Protein AF-A0A6A4JPP6-F1 (afdb_monomer)

Sequence (333 aa):
MDPKISLLSNAYEGRPEFQNVWEGMTRKMHLFWLAQPNKRVLMPYPDPAICVEVPRPISKAALKYEPSERINLMSTPKKSKITPKYEKPIEKETVVEPAALLAVASPHLIELAKPIVRDFSTHKKKSSKGKGGKRRRKRRDKTKRSPEIREAWLAKNAAPKKWPPPPHIHPHKQRFIMRGSTKTLIKERKRFTIPQKPPMKITKSEMYRRCIFLSIPSRRREKFKWYHERDDFTERRQKKLAQRANETIRKLALPKPIPEEAQLDLKFKPFKINKGALHYKATERIITLATPVQKTARVDSDIKENPFGVVKRALKAICSKRVAELAQPVMRD

Secondary structure (DSSP, 8-state):
-PPP---------S-HHHHHHHTT--HHHHHHHHTSPP----PPSSPTTTSSPSSPPPPHHHHTPPPPHHHHHHHSPPGGG--TTSSPPP-------HHHHS-PPPHHHHHHHS-----GGGGGS---SSS-HHHHHHHHHHHS--HHHHHHHHHHHHSPPPSSPPP--------EEEETTEEEE------------------HHHHHHHHHHHHS--------------SHHHHHHHHHHTPPPPHHHHHHHSPPPPPHHHHHHHH--TT---HHHHTPPPPHHHHHHHS-----TTT-----SSTT---HHHHTPPPPHHHHHHTS-----

Mean predicted aligned error: 23.53 Å

InterPro domains:
  IPR006623 Testicular haploid expressed repeat [PF14912] (57-116)
  IPR006623 Testicular haploid expressed repeat [PF14912] (273-329)
  IPR006623 Testicular haploid expressed repeat [SM00705] (61-80)
  IPR006623 Testicular haploid expressed repeat [SM00705] (99-118)
  IPR006623 Testicular haploid expressed repeat [SM00705] (201-220)
  IPR006623 Testicular haploid expressed repeat [SM00705] (239-258)
  IPR006623 Testicular haploid expressed repeat [SM00705] (276-295)
  IPR006623 Testicular haploid expressed repeat [SM00705] (313-332)
  IPR042401 Sperm microtubule associated protein 2-like [PTHR15901] (207-332)

Solvent-accessible surface area (backbone atoms only — not comparable to full-atom values): 22871 Å² total; per-residue (Å²): 140,78,84,79,82,76,78,79,77,77,75,76,91,61,66,68,76,59,54,69,60,50,80,76,49,51,73,68,56,52,53,52,59,71,65,48,77,79,83,71,80,73,73,66,83,73,50,72,82,72,71,56,69,82,79,69,84,77,51,73,65,69,76,69,59,76,78,52,72,67,54,54,58,66,69,50,76,59,74,91,72,62,50,86,90,69,54,76,78,77,84,67,79,78,81,70,53,72,68,66,76,68,57,76,75,52,74,66,56,56,57,67,68,46,81,81,81,74,71,76,75,63,83,78,76,79,83,74,94,65,87,49,68,66,58,52,51,59,51,55,55,61,72,63,57,53,69,66,57,54,50,54,49,47,54,66,67,70,47,83,76,67,81,76,70,78,82,84,76,72,81,75,78,81,49,68,49,73,62,85,93,47,79,44,74,56,74,75,69,75,76,77,76,70,76,80,70,73,82,75,87,73,50,76,69,58,51,52,53,50,52,57,61,67,66,49,78,74,79,78,74,79,81,75,74,87,69,87,70,72,63,60,66,59,54,51,48,51,58,58,70,67,54,75,77,50,71,66,53,54,59,68,69,46,80,78,80,78,55,73,78,62,53,56,60,75,70,55,60,92,82,68,72,55,70,68,66,78,69,58,77,79,50,70,69,55,50,62,68,67,47,78,83,81,77,56,92,84,76,74,57,90,67,54,98,51,84,83,62,74,55,73,66,66,77,68,55,80,76,54,71,69,58,54,58,70,68,49,83,81,86,79,133

pLDDT: mean 75.69, std 14.61, range [39.38, 97.44]

Radius of gyration: 45.52 Å; Cα contacts (8 Å, |Δi|>4): 34; chains: 1; bounding box: 94×90×108 Å

Structure (mmCIF, N/CA/C/O backbone):
data_AF-A0A6A4JPP6-F1
#
_entry.id   AF-A0A6A4JPP6-F1
#
loop_
_atom_site.group_PDB
_atom_site.id
_atom_site.type_symbol
_atom_site.label_atom_id
_atom_site.label_alt_id
_atom_site.label_comp_id
_atom_site.label_asym_id
_atom_site.label_entity_id
_atom_site.label_seq_id
_atom_site.pdbx_PDB_ins_code
_atom_site.Cartn_x
_atom_site.Cartn_y
_atom_site.Cartn_z
_atom_site.occupancy
_atom_site.B_iso_or_equiv
_atom_site.auth_seq_id
_atom_site.auth_comp_id
_atom_site.auth_asym_id
_atom_site.auth_atom_id
_atom_site.pdbx_PDB_model_num
ATOM 1 N N . MET A 1 1 ? 53.381 55.481 6.854 1.00 39.62 1 MET A N 1
ATOM 2 C CA . MET A 1 1 ? 54.091 54.566 7.777 1.00 39.62 1 MET A CA 1
ATOM 3 C C . MET A 1 1 ? 53.031 53.583 8.209 1.00 39.62 1 MET A C 1
ATOM 5 O O . MET A 1 1 ? 52.351 53.812 9.199 1.00 39.62 1 MET A O 1
ATOM 9 N N . ASP A 1 2 ? 52.804 52.577 7.371 1.00 39.38 2 ASP A N 1
ATOM 10 C CA . ASP A 1 2 ? 51.603 51.749 7.453 1.00 39.38 2 ASP A CA 1
ATOM 11 C C . ASP A 1 2 ? 51.967 50.433 8.146 1.00 39.38 2 ASP A C 1
ATOM 13 O O . ASP A 1 2 ? 52.987 49.824 7.796 1.00 39.38 2 ASP A O 1
ATOM 17 N N . PRO A 1 3 ? 51.191 49.986 9.149 1.00 57.66 3 PRO A N 1
ATOM 18 C CA . PRO A 1 3 ? 51.508 48.771 9.873 1.00 57.66 3 PRO A CA 1
ATOM 19 C C . PRO A 1 3 ? 51.262 47.560 8.971 1.00 57.66 3 PRO A C 1
ATOM 21 O O . PRO A 1 3 ? 50.165 47.333 8.461 1.00 57.66 3 PRO A O 1
ATOM 24 N N . LYS A 1 4 ? 52.324 46.774 8.779 1.00 45.47 4 LYS A N 1
ATOM 25 C CA . LYS A 1 4 ? 52.293 45.472 8.115 1.00 45.47 4 LYS A CA 1
ATOM 26 C C . LYS A 1 4 ? 51.258 44.586 8.807 1.00 45.47 4 LYS A C 1
ATOM 28 O O . LYS A 1 4 ? 51.410 44.251 9.977 1.00 45.47 4 LYS A O 1
ATOM 33 N N . ILE A 1 5 ? 50.235 44.190 8.058 1.00 47.53 5 ILE A N 1
ATOM 34 C CA . ILE A 1 5 ? 49.273 43.160 8.444 1.00 47.53 5 ILE A CA 1
ATOM 35 C C . ILE A 1 5 ? 50.046 41.839 8.542 1.00 47.53 5 ILE A C 1
ATOM 37 O O . ILE A 1 5 ? 50.365 41.210 7.532 1.00 47.53 5 ILE A O 1
ATOM 41 N N . SER A 1 6 ? 50.402 41.445 9.763 1.00 47.72 6 SER A N 1
ATOM 42 C CA . SER A 1 6 ? 50.898 40.111 10.078 1.00 47.72 6 SER A CA 1
ATOM 43 C C . SER A 1 6 ? 49.733 39.131 9.950 1.00 47.72 6 SER A C 1
ATOM 45 O O . SER A 1 6 ? 48.854 39.045 10.804 1.00 47.72 6 SER A O 1
ATOM 47 N N . LEU A 1 7 ? 49.705 38.405 8.834 1.00 46.09 7 LEU A N 1
ATOM 48 C CA . LEU A 1 7 ? 48.813 37.269 8.652 1.00 46.09 7 LEU A CA 1
ATOM 49 C C . LEU A 1 7 ? 49.140 36.222 9.721 1.00 46.09 7 LEU A C 1
ATOM 51 O O . LEU A 1 7 ? 50.166 35.548 9.654 1.00 46.09 7 LEU A O 1
ATOM 55 N N . LEU A 1 8 ? 48.252 36.118 10.707 1.00 44.81 8 LEU A N 1
ATOM 56 C CA . LEU A 1 8 ? 48.179 35.024 11.664 1.00 44.81 8 LEU A CA 1
ATOM 57 C C . LEU A 1 8 ? 48.092 33.706 10.888 1.00 44.81 8 LEU A C 1
ATOM 59 O O . LEU A 1 8 ? 47.063 33.365 10.300 1.00 44.81 8 LEU A O 1
ATOM 63 N N . SER A 1 9 ? 49.201 32.975 10.872 1.00 48.81 9 SER A N 1
ATOM 64 C CA . SER A 1 9 ? 49.254 31.572 10.496 1.00 48.81 9 SER A CA 1
ATOM 65 C C . SER A 1 9 ? 48.455 30.779 11.528 1.00 48.81 9 SER A C 1
ATOM 67 O O . SER A 1 9 ? 48.984 30.379 12.565 1.00 48.81 9 SER A O 1
ATOM 69 N N . ASN A 1 10 ? 47.167 30.570 11.270 1.00 49.38 10 ASN A N 1
ATOM 70 C CA . ASN A 1 10 ? 46.389 29.579 12.000 1.00 49.38 10 ASN A CA 1
ATOM 71 C C . ASN A 1 10 ? 46.989 28.201 11.695 1.00 49.38 10 ASN A C 1
ATOM 73 O O . ASN A 1 10 ? 46.691 27.597 10.663 1.00 49.38 10 ASN A O 1
ATOM 77 N N . ALA A 1 11 ? 47.887 27.736 12.565 1.00 51.88 11 ALA A N 1
ATOM 78 C CA . ALA A 1 11 ? 48.388 26.374 12.536 1.00 51.88 11 ALA A CA 1
ATOM 79 C C . ALA A 1 11 ? 47.193 25.440 12.753 1.00 51.88 11 ALA A C 1
ATOM 81 O O . ALA A 1 11 ? 46.499 25.503 13.763 1.00 51.88 11 ALA A O 1
ATOM 82 N N . TYR A 1 12 ? 46.902 24.618 11.753 1.00 52.41 12 TYR A N 1
ATOM 83 C CA . TYR A 1 12 ? 45.851 23.617 11.827 1.00 52.41 12 TYR A CA 1
ATOM 84 C C . TYR A 1 12 ? 46.249 22.573 12.884 1.00 52.41 12 TYR A C 1
ATOM 86 O O . TYR A 1 12 ? 47.196 21.830 12.660 1.00 52.41 12 TYR A O 1
ATOM 94 N N . GLU A 1 13 ? 45.559 22.500 14.025 1.00 51.22 13 GLU A N 1
ATOM 95 C CA . GLU A 1 13 ? 45.769 21.481 15.080 1.00 51.22 13 GLU A CA 1
ATOM 96 C C . GLU A 1 13 ? 45.229 20.095 14.655 1.00 51.22 13 GLU A C 1
ATOM 98 O O . GLU A 1 13 ? 44.455 19.437 15.351 1.00 51.22 13 GLU A O 1
ATOM 103 N N . GLY A 1 14 ? 45.563 19.665 13.438 1.00 65.75 14 GLY A N 1
ATOM 104 C CA . GLY A 1 14 ? 45.201 18.357 12.903 1.00 65.75 14 GLY A CA 1
ATOM 105 C C . GLY A 1 14 ? 46.168 17.259 13.343 1.00 65.75 14 GLY A C 1
ATOM 106 O O . GLY A 1 14 ? 47.143 17.492 14.049 1.00 65.75 14 GLY A O 1
ATOM 107 N N . ARG A 1 15 ? 45.915 16.021 12.891 1.00 56.09 15 ARG A N 1
ATOM 108 C CA . ARG A 1 15 ? 46.851 14.906 13.111 1.00 56.09 15 ARG A CA 1
ATOM 109 C C . ARG A 1 15 ? 48.247 15.291 12.585 1.00 56.09 15 ARG A C 1
ATOM 111 O O . ARG A 1 15 ? 48.333 15.671 11.416 1.00 56.09 15 ARG A O 1
ATOM 118 N N . PRO A 1 16 ? 49.326 15.108 13.367 1.00 62.81 16 PRO A N 1
ATOM 119 C CA . PRO A 1 16 ? 50.678 15.540 12.989 1.00 62.81 16 PRO A CA 1
ATOM 120 C C . PRO A 1 16 ? 51.193 14.846 11.718 1.00 62.81 16 PRO A C 1
ATOM 122 O O . PRO A 1 16 ? 51.952 15.421 10.944 1.00 62.81 16 PRO A O 1
ATOM 125 N N . GLU A 1 17 ? 50.696 13.637 11.436 1.00 60.38 17 GLU A N 1
ATOM 126 C CA . GLU A 1 17 ? 50.947 12.899 10.190 1.00 60.38 17 GLU A CA 1
ATOM 127 C C . GLU A 1 17 ? 50.525 13.682 8.936 1.00 60.38 17 GLU A C 1
ATOM 129 O O . GLU A 1 17 ? 51.110 13.512 7.869 1.00 60.38 17 GLU A O 1
ATOM 134 N N . PHE A 1 18 ? 49.515 14.547 9.054 1.00 55.47 18 PHE A N 1
ATOM 135 C CA . PHE A 1 18 ? 49.007 15.346 7.945 1.00 55.47 18 PHE A CA 1
ATOM 136 C C . PHE A 1 18 ? 49.835 16.616 7.725 1.00 55.47 18 PHE A C 1
ATOM 138 O O . PHE A 1 18 ? 49.974 17.042 6.586 1.00 55.47 18 PHE A O 1
ATOM 145 N N . GLN A 1 19 ? 50.433 17.201 8.765 1.00 59.59 19 GLN A N 1
ATOM 146 C CA . GLN A 1 19 ? 51.267 18.402 8.622 1.00 59.59 19 GLN A CA 1
ATOM 147 C C . GLN A 1 19 ? 52.570 18.108 7.870 1.00 59.59 19 GLN A C 1
ATOM 149 O O . GLN A 1 19 ? 52.880 18.780 6.886 1.00 59.59 19 GLN A O 1
ATOM 154 N N . ASN A 1 20 ? 53.253 17.020 8.234 1.00 64.88 20 ASN A N 1
ATOM 155 C CA . ASN A 1 20 ? 54.546 16.653 7.644 1.00 64.88 20 ASN A CA 1
ATOM 156 C C . ASN A 1 20 ? 54.458 16.320 6.142 1.00 64.88 20 ASN A C 1
ATOM 158 O O . ASN A 1 20 ? 55.415 16.513 5.396 1.00 64.88 20 ASN A O 1
ATOM 162 N N . VAL A 1 21 ? 53.307 15.824 5.674 1.00 65.31 21 VAL A N 1
ATOM 163 C CA . VAL A 1 21 ? 53.092 15.494 4.253 1.00 65.31 21 VAL A CA 1
ATOM 164 C C . VAL A 1 21 ? 52.845 16.750 3.413 1.00 65.31 21 VAL A C 1
ATOM 166 O O . VAL A 1 21 ? 53.145 16.756 2.220 1.00 65.31 21 VAL A O 1
ATOM 169 N N . TRP A 1 22 ? 52.319 17.818 4.016 1.00 63.66 22 TRP A N 1
ATOM 170 C CA . TRP A 1 22 ? 51.928 19.036 3.306 1.00 63.66 22 TRP A CA 1
ATOM 171 C C . TRP A 1 22 ? 53.036 20.086 3.236 1.00 63.66 22 TRP A C 1
ATOM 173 O O . TRP A 1 22 ? 53.112 20.793 2.232 1.00 63.66 22 TRP A O 1
ATOM 183 N N . GLU A 1 23 ? 53.930 20.147 4.226 1.00 74.75 23 GLU A N 1
ATOM 184 C CA . GLU A 1 23 ? 55.044 21.111 4.246 1.00 74.75 23 GLU A CA 1
ATOM 185 C C . GLU A 1 23 ? 56.035 20.929 3.077 1.00 74.75 23 GLU A C 1
ATOM 187 O O . GLU A 1 23 ? 56.642 21.898 2.628 1.00 74.75 23 GLU A O 1
ATOM 192 N N . GLY A 1 24 ? 56.137 19.723 2.501 1.00 73.38 24 GLY A N 1
ATOM 193 C CA . GLY A 1 24 ? 56.937 19.446 1.296 1.00 73.38 24 GLY A CA 1
ATOM 194 C C . GLY A 1 24 ? 56.144 19.394 -0.018 1.00 73.38 24 GLY A C 1
ATOM 195 O O . GLY A 1 24 ? 56.716 19.142 -1.084 1.00 73.38 24 GLY A O 1
ATOM 196 N N . MET A 1 25 ? 54.821 19.582 0.018 1.00 80.94 25 MET A N 1
ATOM 197 C CA . MET A 1 25 ? 53.961 19.319 -1.135 1.00 80.94 25 MET A CA 1
ATOM 198 C C . MET A 1 25 ? 53.802 20.568 -2.002 1.00 80.94 25 MET A C 1
ATOM 200 O O . MET A 1 25 ? 53.113 21.525 -1.654 1.00 80.94 25 MET A O 1
ATOM 204 N N . THR A 1 26 ? 54.393 20.557 -3.198 1.00 83.81 26 THR A N 1
ATOM 205 C CA . THR A 1 26 ? 54.162 21.647 -4.157 1.00 83.81 26 THR A CA 1
ATOM 206 C C . THR A 1 26 ? 52.677 21.727 -4.540 1.00 83.81 26 THR A C 1
ATOM 208 O O . THR A 1 26 ? 51.986 20.710 -4.654 1.00 83.81 26 THR A O 1
ATOM 211 N N . ARG A 1 27 ? 52.172 22.935 -4.828 1.00 73.31 27 ARG A N 1
ATOM 212 C CA . ARG A 1 27 ? 50.765 23.173 -5.225 1.00 73.31 27 ARG A CA 1
ATOM 213 C C . ARG A 1 27 ? 50.287 22.248 -6.355 1.00 73.31 27 ARG A C 1
ATOM 215 O O . ARG A 1 27 ? 49.127 21.840 -6.378 1.00 73.31 27 ARG A O 1
ATOM 222 N N . LYS A 1 28 ? 51.186 21.888 -7.280 1.00 72.44 28 LYS A N 1
ATOM 223 C CA . LYS A 1 28 ? 50.913 20.948 -8.379 1.00 72.44 28 LYS A CA 1
ATOM 224 C C . LYS A 1 28 ? 50.644 19.527 -7.879 1.00 72.44 28 LYS A C 1
ATOM 226 O O . LYS A 1 28 ? 49.722 18.885 -8.373 1.00 72.44 28 LYS A O 1
ATOM 231 N N . MET A 1 29 ? 51.402 19.052 -6.892 1.00 79.38 29 MET A N 1
ATOM 232 C CA . MET A 1 29 ? 51.183 17.740 -6.281 1.00 79.38 29 MET A CA 1
ATOM 233 C C . MET A 1 29 ? 49.871 17.699 -5.497 1.00 79.38 29 MET A C 1
ATOM 235 O O . MET A 1 29 ? 49.135 16.722 -5.609 1.00 79.38 29 MET A O 1
ATOM 239 N N . HIS A 1 30 ? 49.526 18.767 -4.775 1.00 80.44 30 HIS A N 1
ATOM 240 C CA . HIS A 1 30 ? 48.248 18.828 -4.066 1.00 80.44 30 HIS A CA 1
ATOM 241 C C . HIS A 1 30 ? 47.049 18.766 -5.032 1.00 80.44 30 HIS A C 1
ATOM 243 O O . HIS A 1 30 ? 46.144 17.947 -4.854 1.00 80.44 30 HIS A O 1
ATOM 249 N N . LEU A 1 31 ? 47.083 19.561 -6.109 1.00 78.75 31 LEU A N 1
ATOM 250 C CA . LEU A 1 31 ? 46.062 19.509 -7.161 1.00 78.75 31 LEU A CA 1
ATOM 251 C C . LEU A 1 31 ? 45.982 18.127 -7.821 1.00 78.75 31 LEU A C 1
ATOM 253 O O . LEU A 1 31 ? 44.884 17.655 -8.103 1.00 78.75 31 LEU A O 1
ATOM 257 N N . PHE A 1 32 ? 47.118 17.455 -8.025 1.00 85.06 32 PHE A N 1
ATOM 258 C CA . PHE A 1 32 ? 47.154 16.092 -8.557 1.00 85.06 32 PHE A CA 1
ATOM 259 C C . PHE A 1 32 ? 46.459 15.083 -7.629 1.00 85.06 32 PHE A C 1
ATOM 261 O O . PHE A 1 32 ? 45.707 14.240 -8.112 1.00 85.06 32 PHE A O 1
ATOM 268 N N . TRP A 1 33 ? 46.650 15.187 -6.310 1.00 82.00 33 TRP A N 1
ATOM 269 C CA . TRP A 1 33 ? 45.991 14.314 -5.330 1.00 82.00 33 TRP A CA 1
ATOM 270 C C . TRP A 1 33 ? 44.489 14.587 -5.194 1.00 82.00 33 TRP A C 1
ATOM 272 O O . TRP A 1 33 ? 43.713 13.637 -5.138 1.00 82.00 33 TRP A O 1
ATOM 282 N N . LEU A 1 34 ? 44.059 15.855 -5.224 1.00 81.44 34 LEU A N 1
ATOM 283 C CA . LEU A 1 34 ? 42.630 16.207 -5.272 1.00 81.44 34 LEU A CA 1
ATOM 284 C C . LEU A 1 34 ? 41.956 15.742 -6.569 1.00 81.44 34 LEU A C 1
ATOM 286 O O . LEU A 1 34 ? 40.776 15.392 -6.565 1.00 81.44 34 LEU A O 1
ATOM 290 N N . ALA A 1 35 ? 42.701 15.738 -7.675 1.00 82.81 35 ALA A N 1
ATOM 291 C CA . ALA A 1 35 ? 42.215 15.279 -8.969 1.00 82.81 35 ALA A CA 1
ATOM 292 C C . ALA A 1 35 ? 42.115 13.748 -9.069 1.00 82.81 35 ALA A C 1
ATOM 294 O O . ALA A 1 35 ? 41.481 13.250 -10.004 1.00 82.81 35 ALA A O 1
ATOM 295 N N . GLN A 1 36 ? 42.705 12.983 -8.137 1.00 82.75 36 GLN A N 1
ATOM 296 C CA . GLN A 1 36 ? 42.531 11.535 -8.144 1.00 82.75 36 GLN A CA 1
ATOM 297 C C . GLN A 1 36 ? 41.104 11.178 -7.711 1.00 82.75 36 GLN A C 1
ATOM 299 O O . GLN A 1 36 ? 40.683 11.516 -6.603 1.00 82.75 36 GLN A O 1
ATOM 304 N N . PRO A 1 37 ? 40.333 10.465 -8.554 1.00 78.62 37 PRO A N 1
ATOM 305 C CA . PRO A 1 37 ? 39.009 10.020 -8.170 1.00 78.62 37 PRO A CA 1
ATOM 306 C C . PRO A 1 37 ? 39.143 9.070 -6.986 1.00 78.62 37 PRO A C 1
ATOM 308 O O . PRO A 1 37 ? 39.879 8.081 -7.036 1.00 78.62 37 PRO A O 1
ATOM 311 N N . ASN A 1 38 ? 38.414 9.377 -5.917 1.00 77.31 38 ASN A N 1
ATOM 312 C CA . ASN A 1 38 ? 38.447 8.588 -4.701 1.00 77.31 38 ASN A CA 1
ATOM 313 C C . ASN A 1 38 ? 38.072 7.137 -5.048 1.00 77.31 38 ASN A C 1
ATOM 315 O O . ASN A 1 38 ? 36.968 6.890 -5.549 1.00 77.31 38 ASN A O 1
ATOM 319 N N . LYS A 1 39 ? 38.995 6.185 -4.842 1.00 67.19 39 LYS A N 1
ATOM 320 C CA . LYS A 1 39 ? 38.781 4.766 -5.163 1.00 67.19 39 LYS A CA 1
ATOM 321 C C . LYS A 1 39 ? 37.737 4.202 -4.202 1.00 67.19 39 LYS A C 1
ATOM 323 O O . LYS A 1 39 ? 38.065 3.586 -3.195 1.00 67.19 39 LYS A O 1
ATOM 328 N N . ARG A 1 40 ? 36.456 4.420 -4.501 1.00 59.41 40 ARG A N 1
ATOM 329 C CA . ARG A 1 40 ? 35.365 3.735 -3.813 1.00 59.41 40 ARG A CA 1
ATOM 330 C C . ARG A 1 40 ? 35.471 2.268 -4.194 1.00 59.41 40 ARG A C 1
ATOM 332 O O . ARG A 1 40 ? 35.171 1.903 -5.329 1.00 59.41 40 ARG A O 1
ATOM 339 N N . VAL A 1 41 ? 35.930 1.439 -3.260 1.00 65.56 41 VAL A N 1
ATOM 340 C CA . VAL A 1 41 ? 35.793 -0.012 -3.370 1.00 65.56 41 VAL A CA 1
ATOM 341 C C . VAL A 1 41 ? 34.292 -0.274 -3.418 1.00 65.56 41 VAL A C 1
ATOM 343 O O . VAL A 1 41 ? 33.607 -0.215 -2.401 1.00 65.56 41 VAL A O 1
ATOM 346 N N . LEU A 1 42 ? 33.754 -0.450 -4.625 1.00 60.97 42 LEU A N 1
ATOM 347 C CA . LEU A 1 42 ? 32.383 -0.897 -4.805 1.00 60.97 42 LEU A CA 1
ATOM 348 C C . LEU A 1 42 ? 32.315 -2.275 -4.149 1.00 60.97 42 LEU A C 1
ATOM 350 O O . LEU A 1 42 ? 32.982 -3.200 -4.617 1.00 60.97 42 LEU A O 1
ATOM 354 N N . MET A 1 43 ? 31.577 -2.398 -3.042 1.00 59.91 43 MET A N 1
ATOM 355 C CA . MET A 1 43 ? 31.327 -3.708 -2.451 1.00 59.91 43 MET A CA 1
ATOM 356 C C . MET A 1 43 ? 30.768 -4.642 -3.540 1.00 59.91 43 MET A C 1
ATOM 358 O O . MET A 1 43 ? 30.002 -4.193 -4.403 1.00 59.91 43 MET A O 1
ATOM 362 N N . PRO A 1 44 ? 31.188 -5.917 -3.574 1.00 66.25 44 PRO A N 1
ATOM 363 C CA . PRO A 1 44 ? 30.690 -6.858 -4.565 1.00 66.25 44 PRO A CA 1
ATOM 364 C C . PRO A 1 44 ? 29.170 -6.998 -4.418 1.00 66.25 44 PRO A C 1
ATOM 366 O O . PRO A 1 44 ? 28.679 -7.363 -3.358 1.00 66.25 44 PRO A O 1
ATOM 369 N N . TYR A 1 45 ? 28.433 -6.703 -5.491 1.00 56.75 45 TYR A N 1
ATOM 370 C CA . TYR A 1 45 ? 26.982 -6.872 -5.539 1.00 56.75 45 TYR A CA 1
ATOM 371 C C . TYR A 1 45 ? 26.612 -8.341 -5.822 1.00 56.75 45 TYR A C 1
ATOM 373 O O . TYR A 1 45 ? 27.200 -8.935 -6.735 1.00 56.75 45 TYR A O 1
ATOM 381 N N . PRO A 1 46 ? 25.588 -8.914 -5.160 1.00 64.19 46 PRO A N 1
ATOM 382 C CA . PRO A 1 46 ? 24.808 -8.340 -4.057 1.00 64.19 46 PRO A CA 1
ATOM 383 C C . PRO A 1 46 ? 25.608 -8.326 -2.752 1.00 64.19 46 PRO A C 1
ATOM 385 O O . PRO A 1 46 ? 26.395 -9.243 -2.518 1.00 64.19 46 PRO A O 1
ATOM 388 N N . ASP A 1 47 ? 25.383 -7.315 -1.903 1.00 63.94 47 ASP A N 1
ATOM 389 C CA . ASP A 1 47 ? 26.092 -7.210 -0.628 1.00 63.94 47 ASP A CA 1
ATOM 390 C C . ASP A 1 47 ? 25.975 -8.543 0.132 1.00 63.94 47 ASP A C 1
ATOM 392 O O . ASP A 1 47 ? 24.861 -9.055 0.307 1.00 63.94 47 ASP A O 1
ATOM 396 N N . PRO A 1 48 ? 27.085 -9.125 0.616 1.00 67.75 48 PRO A N 1
ATOM 397 C CA . PRO A 1 48 ? 27.040 -10.385 1.357 1.00 67.75 48 PRO A CA 1
ATOM 398 C C . PRO A 1 48 ? 26.164 -10.267 2.614 1.00 67.75 48 PRO A C 1
ATOM 400 O O . PRO A 1 48 ? 25.534 -11.236 3.024 1.00 67.75 48 PRO A O 1
ATOM 403 N N . ALA A 1 49 ? 26.031 -9.055 3.163 1.00 64.44 49 ALA A N 1
ATOM 404 C CA . ALA A 1 49 ? 25.110 -8.742 4.248 1.00 64.44 49 ALA A CA 1
ATOM 405 C C . ALA A 1 49 ? 23.626 -8.849 3.851 1.00 64.44 49 ALA A C 1
ATOM 407 O O . ALA A 1 49 ? 22.799 -9.077 4.726 1.00 64.44 49 ALA A O 1
ATOM 408 N N . ILE A 1 50 ? 23.263 -8.681 2.578 1.00 63.12 50 ILE A N 1
ATOM 409 C CA . ILE A 1 50 ? 21.881 -8.804 2.080 1.00 63.12 50 ILE A CA 1
ATOM 410 C C . ILE A 1 50 ? 21.528 -10.273 1.795 1.00 63.12 50 ILE A C 1
ATOM 412 O O . ILE A 1 50 ? 20.361 -10.645 1.868 1.00 63.12 50 ILE A O 1
ATOM 416 N N . CYS A 1 51 ? 22.524 -11.124 1.534 1.00 61.91 51 CYS A N 1
ATOM 417 C CA . CYS A 1 51 ? 22.332 -12.553 1.258 1.00 61.91 51 CYS A CA 1
ATOM 418 C C . CYS A 1 51 ? 22.259 -13.434 2.518 1.00 61.91 51 CYS A C 1
ATOM 420 O O . CYS A 1 51 ? 22.242 -14.656 2.399 1.00 61.91 51 CYS A O 1
ATOM 422 N N . VAL A 1 52 ? 22.243 -12.839 3.713 1.00 65.94 52 VAL A N 1
ATOM 423 C CA . VAL A 1 52 ? 22.077 -13.581 4.970 1.00 65.94 52 VAL A CA 1
ATOM 424 C C . VAL A 1 52 ? 20.637 -14.089 5.064 1.00 65.94 52 VAL A C 1
ATOM 426 O O . VAL A 1 52 ? 19.695 -13.320 4.871 1.00 65.94 52 VAL A O 1
ATOM 429 N N . GLU A 1 53 ? 20.469 -15.376 5.364 1.00 70.50 53 GLU A N 1
ATOM 430 C CA . GLU A 1 53 ? 19.159 -15.999 5.565 1.00 70.50 53 GLU A CA 1
ATOM 431 C C . GLU A 1 53 ? 18.403 -15.301 6.712 1.00 70.50 53 GLU A C 1
ATOM 433 O O . GLU A 1 53 ? 18.959 -15.008 7.772 1.00 70.50 53 GLU A O 1
ATOM 438 N N . VAL A 1 54 ? 17.135 -14.960 6.471 1.00 80.00 54 VAL A N 1
ATOM 439 C CA . VAL A 1 54 ? 16.253 -14.307 7.448 1.00 80.00 54 VAL A CA 1
ATOM 440 C C . VAL A 1 54 ? 15.495 -15.401 8.206 1.00 80.00 54 VAL A C 1
ATOM 442 O O . VAL A 1 54 ? 14.957 -16.294 7.549 1.00 80.00 54 VAL A O 1
ATOM 445 N N . PRO A 1 55 ? 15.385 -15.325 9.547 1.00 75.06 55 PRO A N 1
ATOM 446 C CA . PRO A 1 55 ? 15.776 -14.212 10.420 1.00 75.06 55 PRO A CA 1
ATOM 447 C C . PRO A 1 55 ? 17.247 -14.239 10.862 1.00 75.06 55 PRO A C 1
ATOM 449 O O . PRO A 1 55 ? 17.817 -15.286 11.147 1.00 75.06 55 PRO A O 1
ATOM 452 N N . ARG A 1 56 ? 17.852 -13.049 10.983 1.00 74.69 56 ARG A N 1
ATOM 453 C CA . ARG A 1 56 ? 19.204 -12.907 11.542 1.00 74.69 56 ARG A CA 1
ATOM 454 C C . ARG A 1 56 ? 19.199 -13.298 13.025 1.00 74.69 56 ARG A C 1
ATOM 456 O O . ARG A 1 56 ? 18.253 -12.924 13.723 1.00 74.69 56 ARG A O 1
ATOM 463 N N . PRO A 1 57 ? 20.254 -13.960 13.536 1.00 83.50 57 PRO A N 1
ATOM 464 C CA . PRO A 1 57 ? 20.381 -14.193 14.967 1.00 83.50 57 PRO A CA 1
ATOM 465 C C . PRO A 1 57 ? 20.424 -12.847 15.701 1.00 83.50 57 PRO A C 1
ATOM 467 O O . PRO A 1 57 ? 21.209 -11.958 15.361 1.00 83.50 57 PRO A O 1
ATOM 470 N N . ILE A 1 58 ? 19.550 -12.686 16.694 1.00 85.81 58 ILE A N 1
ATOM 471 C CA . ILE A 1 58 ? 19.499 -11.496 17.547 1.00 85.81 58 ILE A CA 1
ATOM 472 C C . ILE A 1 58 ? 20.781 -11.473 18.391 1.00 85.81 58 ILE A C 1
ATOM 474 O O . ILE A 1 58 ? 21.197 -12.500 18.930 1.00 85.81 58 ILE A O 1
ATOM 478 N N . SER A 1 59 ? 21.444 -10.318 18.502 1.00 89.81 59 SER A N 1
ATOM 479 C CA . SER A 1 59 ? 22.666 -10.214 19.305 1.00 89.81 59 SER A CA 1
ATOM 480 C C . SER A 1 59 ? 22.367 -10.475 20.789 1.00 89.81 59 SER A C 1
ATOM 482 O O . SER A 1 59 ? 21.322 -10.081 21.306 1.00 89.81 59 SER A O 1
ATOM 484 N N . LYS A 1 60 ? 23.306 -11.101 21.515 1.00 92.75 60 LYS A N 1
ATOM 485 C CA . LYS A 1 60 ? 23.156 -11.344 22.966 1.00 92.75 60 LYS A CA 1
ATOM 486 C C . LYS A 1 60 ? 22.922 -10.049 23.753 1.00 92.75 60 LYS A C 1
ATOM 488 O O . LYS A 1 60 ? 22.213 -10.070 24.749 1.00 92.75 60 LYS A O 1
ATOM 493 N N . ALA A 1 61 ? 23.501 -8.937 23.295 1.00 91.00 61 ALA A N 1
ATOM 494 C CA . ALA A 1 61 ? 23.284 -7.616 23.876 1.00 91.00 61 ALA A CA 1
ATOM 495 C C . ALA A 1 61 ? 21.832 -7.146 23.707 1.00 91.00 61 ALA A C 1
ATOM 497 O O . ALA A 1 61 ? 21.255 -6.647 24.661 1.00 91.00 61 ALA A O 1
ATOM 498 N N . ALA A 1 62 ? 21.224 -7.358 22.534 1.00 90.38 62 ALA A N 1
ATOM 499 C CA . ALA A 1 62 ? 19.828 -6.997 22.297 1.00 90.38 62 ALA A CA 1
ATOM 500 C C . ALA A 1 62 ? 18.854 -7.869 23.106 1.00 90.38 62 ALA A C 1
ATOM 502 O O . ALA A 1 62 ? 17.856 -7.358 23.595 1.00 90.38 62 ALA A O 1
ATOM 503 N N . LEU A 1 63 ? 19.162 -9.159 23.302 1.00 91.06 63 LEU A N 1
ATOM 504 C CA . LEU A 1 63 ? 18.358 -10.046 24.157 1.00 91.06 63 LEU A CA 1
ATOM 505 C C . LEU A 1 63 ? 18.409 -9.664 25.644 1.00 91.06 63 LEU A C 1
ATOM 507 O O . LEU A 1 63 ? 17.454 -9.919 26.366 1.00 91.06 63 LEU A O 1
ATOM 511 N N . LYS A 1 64 ? 19.523 -9.082 26.101 1.00 93.88 64 LYS A N 1
ATOM 512 C CA . LYS A 1 64 ? 19.735 -8.649 27.493 1.00 93.88 64 LYS A CA 1
ATOM 513 C C . LYS A 1 64 ? 19.423 -7.169 27.727 1.00 93.88 64 LYS A C 1
ATOM 515 O O . LYS A 1 64 ? 19.695 -6.658 28.806 1.00 93.88 64 LYS A O 1
ATOM 520 N N . TYR A 1 65 ? 18.953 -6.458 26.708 1.00 94.56 65 TYR A N 1
ATOM 521 C CA . TYR A 1 65 ? 18.766 -5.020 26.799 1.00 94.56 65 TYR A CA 1
ATOM 522 C C . TYR A 1 65 ? 17.517 -4.690 27.615 1.00 94.56 65 TYR A C 1
ATOM 524 O O . TYR A 1 65 ? 16.403 -5.015 27.208 1.00 94.56 65 TYR A O 1
ATOM 532 N N . GLU A 1 66 ? 17.706 -3.986 28.727 1.00 94.25 66 GLU A N 1
ATOM 533 C CA . GLU A 1 66 ? 16.616 -3.367 29.472 1.00 94.25 66 GLU A CA 1
ATOM 534 C C . GLU A 1 66 ? 16.407 -1.929 28.968 1.00 94.25 66 GLU A C 1
ATOM 536 O O . GLU A 1 66 ? 17.340 -1.117 28.987 1.00 94.25 66 GLU A O 1
ATOM 541 N N . PRO A 1 67 ? 15.209 -1.588 28.464 1.00 94.19 67 PRO A N 1
ATOM 542 C CA . PRO A 1 67 ? 14.934 -0.248 27.970 1.00 94.19 67 PRO A CA 1
ATOM 543 C C . PRO A 1 67 ? 14.930 0.766 29.115 1.00 94.19 67 PRO A C 1
ATOM 545 O O . PRO A 1 67 ? 14.366 0.527 30.181 1.00 94.19 67 PRO A O 1
ATOM 548 N N . SER A 1 68 ? 15.510 1.942 28.867 1.00 96.38 68 SER A N 1
ATOM 549 C CA . SER A 1 68 ? 15.481 3.037 29.839 1.00 96.38 68 SER A CA 1
ATOM 550 C C . SER A 1 68 ? 14.054 3.539 30.083 1.00 96.38 68 SER A C 1
ATOM 552 O O . SER A 1 68 ? 13.195 3.468 29.200 1.00 96.38 68 SER A O 1
ATOM 554 N N . GLU A 1 69 ? 13.806 4.137 31.251 1.00 95.31 69 GLU A N 1
ATOM 555 C CA . GLU A 1 69 ? 12.498 4.719 31.595 1.00 95.31 69 GLU A CA 1
ATOM 556 C C . GLU A 1 69 ? 12.000 5.705 30.535 1.00 95.31 69 GLU A C 1
ATOM 558 O O . GLU A 1 69 ? 10.827 5.705 30.163 1.00 95.31 69 GLU A O 1
ATOM 563 N N . ARG A 1 70 ? 12.911 6.511 29.978 1.00 94.12 70 ARG A N 1
ATOM 564 C CA . ARG A 1 70 ? 12.601 7.440 28.889 1.00 94.12 70 ARG A CA 1
ATOM 565 C C . ARG A 1 70 ? 12.126 6.712 27.633 1.00 94.12 70 ARG A C 1
ATOM 567 O O . ARG A 1 70 ? 11.187 7.180 26.993 1.00 94.12 70 ARG A O 1
ATOM 574 N N . ILE A 1 71 ? 12.772 5.606 27.261 1.00 93.88 71 ILE A N 1
ATOM 575 C CA . ILE A 1 71 ? 12.372 4.801 26.099 1.00 93.88 71 ILE A CA 1
ATOM 576 C C . ILE A 1 71 ? 11.005 4.170 26.358 1.00 93.88 71 ILE A C 1
ATOM 578 O O . ILE A 1 71 ? 10.147 4.237 25.481 1.00 93.88 71 ILE A O 1
ATOM 582 N N . ASN A 1 72 ? 10.755 3.671 27.569 1.00 94.06 72 ASN A N 1
ATOM 583 C CA . ASN A 1 72 ? 9.441 3.158 27.961 1.00 94.06 72 ASN A CA 1
ATOM 584 C C . ASN A 1 72 ? 8.362 4.252 27.863 1.00 94.06 72 ASN A C 1
ATOM 586 O O . ASN A 1 72 ? 7.311 4.045 27.250 1.00 94.06 72 ASN A O 1
ATOM 590 N N . LEU A 1 73 ? 8.653 5.462 28.345 1.00 92.25 73 LEU A N 1
ATOM 591 C CA . LEU A 1 73 ? 7.752 6.612 28.254 1.00 92.25 73 LEU A CA 1
ATOM 592 C C . LEU A 1 73 ? 7.519 7.072 26.804 1.00 92.25 73 LEU A C 1
ATOM 594 O O . LEU A 1 73 ? 6.414 7.481 26.463 1.00 92.25 73 LEU A O 1
ATOM 598 N N . MET A 1 74 ? 8.526 6.978 25.931 1.00 88.31 74 MET A N 1
ATOM 599 C CA . MET A 1 74 ? 8.380 7.268 24.498 1.00 88.31 74 MET A CA 1
ATOM 600 C C . MET A 1 74 ? 7.655 6.157 23.726 1.00 88.31 74 MET A C 1
ATOM 602 O O . MET A 1 74 ? 6.997 6.449 22.729 1.00 88.31 74 MET A O 1
ATOM 606 N N . SER A 1 75 ? 7.775 4.903 24.169 1.00 90.31 75 SER A N 1
ATOM 607 C CA . SER A 1 75 ? 7.122 3.746 23.544 1.00 90.31 75 SER A CA 1
ATOM 608 C C . SER A 1 75 ? 5.616 3.713 23.808 1.00 90.31 75 SER A C 1
ATOM 610 O O . SER A 1 75 ? 4.850 3.194 22.995 1.00 90.31 75 SER A O 1
ATOM 612 N N . THR A 1 76 ? 5.175 4.300 24.924 1.00 87.06 76 THR A N 1
ATOM 613 C CA . THR A 1 76 ? 3.756 4.409 25.251 1.00 87.06 76 THR A CA 1
ATOM 614 C C . THR A 1 76 ? 3.137 5.600 24.511 1.00 87.06 76 THR A C 1
ATOM 616 O O . THR A 1 76 ? 3.579 6.742 24.668 1.00 87.06 76 THR A O 1
ATOM 619 N N . PRO A 1 77 ? 2.109 5.386 23.668 1.00 84.00 77 PRO A N 1
ATOM 620 C CA . PRO A 1 77 ? 1.455 6.490 22.984 1.00 84.00 77 PRO A CA 1
ATOM 621 C C . PRO A 1 77 ? 0.790 7.412 24.009 1.00 84.00 77 PRO A C 1
ATOM 623 O O . PRO A 1 77 ? 0.162 6.970 24.972 1.00 84.00 77 PRO A O 1
ATOM 626 N N . LYS A 1 78 ? 0.893 8.726 23.788 1.00 85.88 78 LYS A N 1
ATOM 627 C CA . LYS A 1 78 ? 0.221 9.717 24.636 1.00 85.88 78 LYS A CA 1
ATOM 628 C C . LYS A 1 78 ? -1.288 9.485 24.570 1.00 85.88 78 LYS A C 1
ATOM 630 O O . LYS A 1 78 ? -1.867 9.680 23.505 1.00 85.88 78 LYS A O 1
ATOM 635 N N . LYS A 1 79 ? -1.919 9.143 25.702 1.00 81.75 79 LYS A N 1
ATOM 636 C CA . LYS A 1 79 ? -3.365 8.846 25.802 1.00 81.75 79 LYS A CA 1
ATOM 637 C C . LYS A 1 79 ? -4.248 9.920 25.153 1.00 81.75 79 LYS A C 1
ATOM 639 O O . LYS A 1 79 ? -5.211 9.591 24.481 1.00 81.75 79 LYS A O 1
ATOM 644 N N . SER A 1 80 ? -3.866 11.194 25.261 1.00 82.88 80 SER A N 1
ATOM 645 C CA . SER A 1 80 ? -4.590 12.325 24.657 1.00 82.88 80 SER A CA 1
ATOM 646 C C . SER A 1 80 ? -4.529 12.404 23.127 1.00 82.88 80 SER A C 1
ATOM 648 O O . SER A 1 80 ? -5.288 13.159 22.529 1.00 82.88 80 SER A O 1
ATOM 650 N N . LYS A 1 81 ? -3.616 11.669 22.482 1.00 80.69 81 LYS A N 1
ATOM 651 C CA . LYS A 1 81 ? -3.429 11.648 21.022 1.00 80.69 81 LYS A CA 1
ATOM 652 C C . LYS A 1 81 ? -3.872 10.331 20.382 1.00 80.69 81 LYS A C 1
ATOM 654 O O . LYS A 1 81 ? -3.720 10.174 19.171 1.00 80.69 81 LYS A O 1
ATOM 659 N N . ILE A 1 82 ? -4.384 9.385 21.170 1.00 81.31 82 ILE A N 1
ATOM 660 C CA . ILE A 1 82 ? -4.931 8.137 20.642 1.00 81.31 82 ILE A CA 1
ATOM 661 C C . ILE A 1 82 ? -6.279 8.486 20.018 1.00 81.31 82 ILE A C 1
ATOM 663 O O . ILE A 1 82 ? -7.224 8.848 20.708 1.00 81.31 82 ILE A O 1
ATOM 667 N N . THR A 1 83 ? -6.347 8.444 18.690 1.00 83.50 83 THR A N 1
ATOM 668 C CA . THR A 1 83 ? -7.639 8.486 18.002 1.00 83.50 83 THR A CA 1
ATOM 669 C C . THR A 1 83 ? -8.281 7.098 18.095 1.00 83.50 83 THR A C 1
ATOM 671 O O . THR A 1 83 ? -7.542 6.110 18.126 1.00 83.50 83 THR A O 1
ATOM 674 N N . PRO A 1 84 ? -9.621 6.975 18.065 1.00 80.69 84 PRO A N 1
ATOM 675 C CA . PRO A 1 84 ? -10.318 5.684 18.173 1.00 80.69 84 PRO A CA 1
ATOM 676 C C . PRO A 1 84 ? -9.924 4.662 17.089 1.00 80.69 84 PRO A C 1
ATOM 678 O O . PRO A 1 84 ? -10.196 3.476 17.216 1.00 80.69 84 PRO A O 1
ATOM 681 N N . LYS A 1 85 ? -9.234 5.094 16.023 1.00 78.50 85 LYS A N 1
ATOM 682 C CA . LYS A 1 85 ? -8.655 4.213 14.996 1.00 78.50 85 LYS A CA 1
ATOM 683 C C . LYS A 1 85 ? -7.429 3.421 15.473 1.00 78.50 85 LYS A C 1
ATOM 685 O O . LYS A 1 85 ? -7.073 2.440 14.830 1.00 78.50 85 LYS A O 1
ATOM 690 N N . TYR A 1 86 ? -6.765 3.868 16.538 1.00 78.75 86 TYR A N 1
ATOM 691 C CA . TYR A 1 86 ? -5.543 3.267 17.089 1.00 78.75 86 TYR A CA 1
ATOM 692 C C . TYR A 1 86 ? -5.748 2.677 18.489 1.00 78.75 86 TYR A C 1
ATOM 694 O O . TYR A 1 86 ? -4.777 2.281 19.135 1.00 78.75 86 TYR A O 1
ATOM 702 N N . GLU A 1 87 ? -6.988 2.626 18.975 1.00 79.56 87 GLU A N 1
ATOM 703 C CA . GLU A 1 87 ? -7.311 1.845 20.163 1.00 79.56 87 GLU A CA 1
ATOM 704 C C . GLU A 1 87 ? -7.133 0.363 19.830 1.00 79.56 87 GLU A C 1
ATOM 706 O O . GLU A 1 87 ? -7.580 -0.111 18.782 1.00 79.56 87 GLU A O 1
ATOM 711 N N . LYS A 1 88 ? -6.435 -0.373 20.703 1.00 79.88 88 LYS A N 1
ATOM 712 C CA . LYS A 1 88 ? -6.377 -1.829 20.574 1.00 79.88 88 LYS A CA 1
ATOM 713 C C . LYS A 1 88 ? -7.820 -2.340 20.610 1.00 79.88 88 LYS A C 1
ATOM 715 O O . LYS A 1 88 ? -8.555 -1.929 21.511 1.00 79.88 88 LYS A O 1
ATOM 720 N N . PRO A 1 89 ? -8.240 -3.192 19.660 1.00 81.38 89 PRO A N 1
ATOM 721 C CA . PRO A 1 89 ? -9.560 -3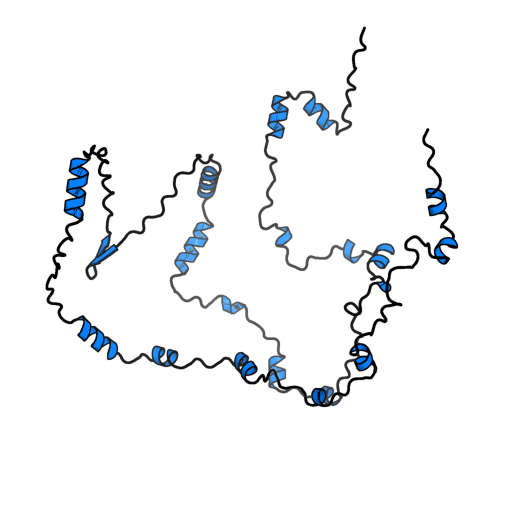.790 19.735 1.00 81.38 89 PRO A CA 1
ATOM 722 C C . PRO A 1 89 ? -9.668 -4.494 21.085 1.00 81.38 89 PRO A C 1
ATOM 724 O O . PRO A 1 89 ? -8.785 -5.268 21.448 1.00 81.38 89 PRO A O 1
ATOM 727 N N . ILE A 1 90 ? -10.712 -4.164 21.845 1.00 84.81 90 ILE A N 1
ATOM 728 C CA . ILE A 1 90 ? -11.018 -4.867 23.089 1.00 84.81 90 ILE A CA 1
ATOM 729 C C . ILE A 1 90 ? -11.166 -6.334 22.703 1.00 84.81 90 ILE A C 1
ATOM 731 O O . ILE A 1 90 ? -11.976 -6.654 21.827 1.00 84.81 90 ILE A O 1
ATOM 735 N N . GLU A 1 91 ? -10.347 -7.193 23.306 1.00 79.75 91 GLU A N 1
ATOM 736 C CA . GLU A 1 91 ? -10.456 -8.638 23.164 1.00 79.75 91 GLU A CA 1
ATOM 737 C C . GLU A 1 91 ? -11.822 -9.030 23.718 1.00 79.75 91 GLU A C 1
ATOM 739 O O . GLU A 1 91 ? -12.032 -9.147 24.920 1.00 79.75 91 GLU A O 1
ATOM 744 N N . LYS A 1 92 ? -12.808 -9.109 22.827 1.00 82.06 92 LYS A N 1
ATOM 745 C CA . LYS A 1 92 ? -14.104 -9.668 23.163 1.00 82.06 92 LYS A CA 1
ATOM 746 C C . LYS A 1 92 ? -13.880 -11.159 23.274 1.00 82.06 92 LYS A C 1
ATOM 748 O O . LYS A 1 92 ? -13.405 -11.767 22.312 1.00 82.06 92 LYS A O 1
ATOM 753 N N . GLU A 1 93 ? -14.216 -11.722 24.428 1.00 82.62 93 GLU A N 1
ATOM 754 C CA . GLU A 1 93 ? -14.322 -13.165 24.576 1.00 82.62 93 GLU A CA 1
ATOM 755 C C . GLU A 1 93 ? -15.162 -13.673 23.408 1.00 82.62 93 GLU A C 1
ATOM 757 O O . GLU A 1 93 ? -16.287 -13.221 23.168 1.00 82.62 93 GLU A O 1
ATOM 762 N N . THR A 1 94 ? -14.552 -14.525 22.589 1.00 79.62 94 THR A N 1
ATOM 763 C CA . THR A 1 94 ? -15.265 -15.145 21.484 1.00 79.62 94 THR A CA 1
ATOM 764 C C . THR A 1 94 ? -16.212 -16.143 22.122 1.00 79.62 94 THR A C 1
ATOM 766 O O . THR A 1 94 ? -15.820 -17.245 22.485 1.00 79.62 94 THR A O 1
ATOM 769 N N . VAL A 1 95 ? -17.457 -15.717 22.339 1.00 85.44 95 VAL A N 1
ATOM 770 C CA . VAL A 1 95 ? -18.523 -16.608 22.789 1.00 85.44 95 VAL A CA 1
ATOM 771 C C . VAL A 1 95 ? -18.767 -17.580 21.644 1.00 85.44 95 VAL A C 1
ATOM 773 O O . VAL A 1 95 ? -19.426 -17.262 20.655 1.00 85.44 95 VAL A O 1
ATOM 776 N N . VAL A 1 96 ? -18.132 -18.744 21.732 1.00 85.62 96 VAL A N 1
ATOM 777 C CA . VAL A 1 96 ? -18.395 -19.853 20.828 1.00 85.62 96 VAL A CA 1
ATOM 778 C C . VAL A 1 96 ? -19.700 -20.474 21.301 1.00 85.62 96 VAL A C 1
ATOM 780 O O . VAL A 1 96 ? -19.790 -20.942 22.433 1.00 85.62 96 VAL A O 1
ATOM 783 N N . GLU A 1 97 ? -20.719 -20.449 20.446 1.00 87.75 97 GLU A N 1
ATOM 784 C CA . GLU A 1 97 ? -21.987 -21.127 20.716 1.00 87.75 97 GLU A CA 1
ATOM 785 C C . GLU A 1 97 ? -21.717 -22.593 21.106 1.00 87.75 97 GLU A C 1
ATOM 787 O O . GLU A 1 97 ? -20.904 -23.253 20.448 1.00 87.75 97 GLU A O 1
ATOM 792 N N . PRO A 1 98 ? -22.396 -23.158 22.119 1.00 88.38 98 PRO A N 1
ATOM 793 C CA . PRO A 1 98 ? -22.148 -24.534 22.558 1.00 88.38 98 PRO A CA 1
ATOM 794 C C . PRO A 1 98 ? -22.349 -25.552 21.424 1.00 88.38 98 PRO A C 1
ATOM 796 O O . PRO A 1 98 ? -21.649 -26.560 21.354 1.00 88.38 98 PRO A O 1
ATOM 799 N N . ALA A 1 99 ? -23.233 -25.254 20.467 1.00 87.94 99 ALA A N 1
ATOM 800 C CA . ALA A 1 99 ? -23.420 -26.055 19.259 1.00 87.94 99 ALA A CA 1
ATOM 801 C C . ALA A 1 99 ? -22.170 -26.105 18.360 1.00 87.94 99 ALA A C 1
ATOM 803 O O . ALA A 1 99 ? -21.915 -27.125 17.724 1.00 87.94 99 ALA A O 1
ATOM 804 N N . ALA A 1 100 ? -21.371 -25.034 18.314 1.00 86.50 100 ALA A N 1
ATOM 805 C CA . ALA A 1 100 ? -20.124 -24.999 17.554 1.00 86.50 100 ALA A CA 1
ATOM 806 C C . ALA A 1 100 ? -19.006 -25.800 18.242 1.00 86.50 100 ALA A C 1
ATOM 808 O O . ALA A 1 100 ? -18.160 -26.361 17.550 1.00 86.50 100 ALA A O 1
ATOM 809 N N . LEU A 1 101 ? -19.034 -25.923 19.576 1.00 86.38 101 LEU A N 1
ATOM 810 C CA . LEU A 1 101 ? -18.132 -26.816 20.318 1.00 86.38 101 LEU A CA 1
ATOM 811 C C . LEU A 1 101 ? -18.453 -28.300 20.073 1.00 86.38 101 LEU A C 1
ATOM 813 O O . LEU A 1 101 ? -17.554 -29.135 20.087 1.00 86.38 101 LEU A O 1
ATOM 817 N N . LEU A 1 102 ? -19.727 -28.619 19.823 1.00 90.94 102 LEU A N 1
ATOM 818 C CA . LEU A 1 102 ? -20.204 -29.973 19.514 1.00 90.94 102 LEU A CA 1
ATOM 819 C C . LEU A 1 102 ? -20.161 -30.311 18.015 1.00 90.94 102 LEU A C 1
ATOM 821 O O . LEU A 1 102 ? -20.468 -31.440 17.626 1.00 90.94 102 LEU A O 1
ATOM 825 N N . ALA A 1 103 ? -19.811 -29.352 17.156 1.00 91.62 103 ALA A N 1
ATOM 826 C CA . ALA A 1 103 ? -19.822 -29.548 15.716 1.00 91.62 103 ALA A CA 1
ATOM 827 C C . ALA A 1 103 ? -18.693 -30.495 15.282 1.00 91.62 103 ALA A C 1
ATOM 829 O O . ALA A 1 103 ? -17.508 -30.164 15.335 1.00 91.62 103 ALA A O 1
ATOM 830 N N . VAL A 1 104 ? -19.068 -31.676 14.790 1.00 92.75 104 VAL A N 1
ATOM 831 C CA . VAL A 1 104 ? -18.131 -32.615 14.166 1.00 92.75 104 VAL A CA 1
ATOM 832 C C . VAL A 1 104 ? -17.839 -32.142 12.742 1.00 92.75 104 VAL A C 1
ATOM 834 O O . VAL A 1 104 ? -18.750 -31.964 11.931 1.00 92.75 104 VAL A O 1
ATOM 837 N N . ALA A 1 105 ? -16.561 -31.924 12.425 1.00 91.69 105 ALA A N 1
ATOM 838 C CA . ALA A 1 105 ? -16.143 -31.518 11.088 1.00 91.69 105 ALA A CA 1
ATOM 839 C C . ALA A 1 105 ? -16.497 -32.593 10.045 1.00 91.69 105 ALA A C 1
ATOM 841 O O . ALA A 1 105 ? -16.347 -33.791 10.290 1.00 91.69 105 ALA A O 1
ATOM 842 N N .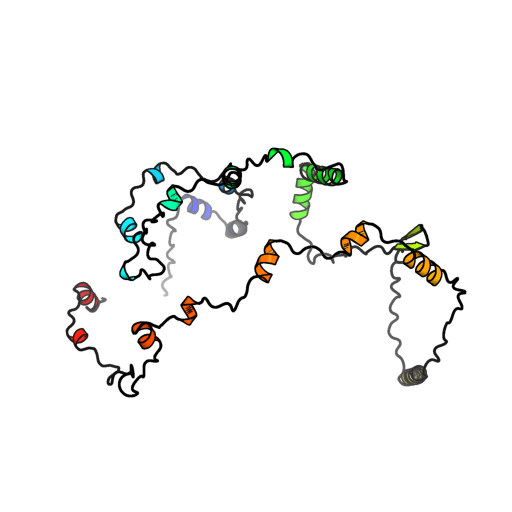 SER A 1 106 ? -16.934 -32.171 8.854 1.00 95.50 106 SER A N 1
ATOM 843 C CA . SER A 1 106 ? -17.196 -33.107 7.757 1.00 95.50 106 SER A CA 1
ATOM 844 C C . SER A 1 106 ? -15.902 -33.816 7.321 1.00 95.50 106 SER A C 1
ATOM 846 O O . SER A 1 106 ? -14.820 -33.227 7.424 1.00 95.50 106 SER A O 1
ATOM 848 N N . PRO A 1 107 ? -15.977 -35.044 6.771 1.00 94.88 107 PRO A N 1
ATOM 849 C CA . PRO A 1 107 ? -14.795 -35.776 6.306 1.00 94.88 107 PRO A CA 1
ATOM 850 C C . PRO A 1 107 ? -13.921 -34.953 5.349 1.00 94.88 107 PRO A C 1
ATOM 852 O O . PRO A 1 107 ? -12.699 -34.965 5.446 1.00 94.88 107 PRO A O 1
ATOM 855 N N . HIS A 1 108 ? -14.555 -34.156 4.485 1.00 92.44 108 HIS A N 1
ATOM 856 C CA . HIS A 1 108 ? -13.865 -33.269 3.555 1.00 92.44 108 HIS A CA 1
ATOM 857 C C . HIS A 1 108 ? -13.105 -32.130 4.253 1.00 92.44 108 HIS A C 1
ATOM 859 O O . HIS A 1 108 ? -11.982 -31.812 3.870 1.00 92.44 108 HIS A O 1
ATOM 865 N N . LEU A 1 109 ? -13.676 -31.528 5.304 1.00 92.31 109 LEU A N 1
ATOM 866 C CA . LEU A 1 109 ? -12.975 -30.512 6.096 1.00 92.31 109 LEU A CA 1
ATOM 867 C C . LEU A 1 109 ? -11.773 -31.111 6.833 1.00 92.31 109 LEU A C 1
ATOM 869 O O . LEU A 1 109 ? -10.727 -30.470 6.905 1.00 92.31 109 LEU A O 1
ATOM 873 N N . ILE A 1 110 ? -11.894 -32.351 7.316 1.00 94.31 110 ILE A N 1
ATOM 874 C CA . ILE A 1 110 ? -10.780 -33.088 7.927 1.00 94.31 110 ILE A CA 1
ATOM 875 C C . ILE A 1 110 ? -9.676 -33.348 6.890 1.00 94.31 110 ILE A C 1
ATOM 877 O O . ILE A 1 110 ? -8.494 -33.229 7.208 1.00 94.31 110 ILE A O 1
ATOM 881 N N . GLU A 1 111 ? -10.029 -33.666 5.642 1.00 92.31 111 GLU A N 1
ATOM 882 C CA . GLU A 1 111 ? -9.061 -33.821 4.549 1.0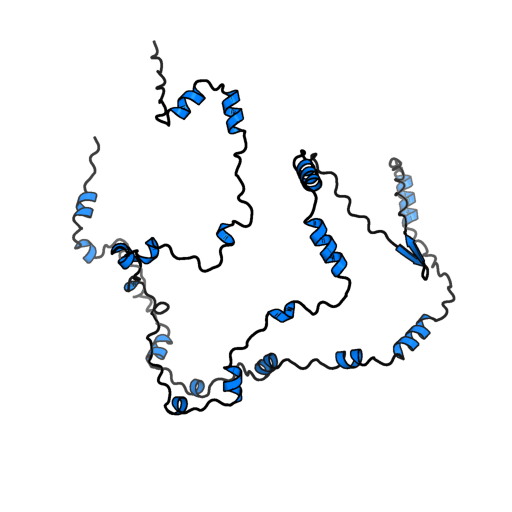0 92.31 111 GLU A CA 1
ATOM 883 C C . GLU A 1 111 ? -8.365 -32.512 4.176 1.00 92.31 111 GLU A C 1
ATOM 885 O O . GLU A 1 111 ? -7.145 -32.504 4.021 1.00 92.31 111 GLU A O 1
ATOM 890 N N . LEU A 1 112 ? -9.107 -31.408 4.073 1.00 89.75 112 LEU A N 1
ATOM 891 C CA . LEU A 1 112 ? -8.544 -30.088 3.776 1.00 89.75 112 LEU A CA 1
ATOM 892 C C . LEU A 1 112 ? -7.663 -29.549 4.908 1.00 89.75 112 LEU A C 1
ATOM 894 O O . LEU A 1 112 ? -6.708 -28.820 4.643 1.00 89.75 112 LEU A O 1
ATOM 898 N N . ALA A 1 113 ? -7.972 -29.902 6.157 1.00 91.06 113 ALA A N 1
ATOM 899 C CA . ALA A 1 113 ? -7.173 -29.528 7.319 1.00 91.06 113 ALA A CA 1
ATOM 900 C C . ALA A 1 113 ? -5.822 -30.261 7.374 1.00 91.06 113 ALA A C 1
ATOM 902 O O . ALA A 1 113 ? -4.912 -29.811 8.076 1.00 91.06 113 ALA A O 1
ATOM 903 N N . LYS A 1 114 ? -5.652 -31.370 6.635 1.00 90.00 114 LYS A N 1
ATOM 904 C CA . LYS A 1 114 ? -4.346 -32.029 6.536 1.00 90.00 114 LYS A CA 1
ATOM 905 C C . LYS A 1 114 ? -3.368 -31.091 5.820 1.00 90.00 114 LYS A C 1
ATOM 907 O O . LYS A 1 114 ? -3.689 -30.566 4.751 1.00 90.00 114 LYS A O 1
ATOM 912 N N . PRO A 1 115 ? -2.157 -30.882 6.365 1.00 84.50 115 PRO A N 1
ATOM 913 C CA . PRO A 1 115 ? -1.173 -30.023 5.728 1.00 84.50 115 PRO A CA 1
ATOM 914 C C . PRO A 1 115 ? -0.848 -30.565 4.334 1.00 84.50 115 PRO A C 1
ATOM 916 O O . PRO A 1 115 ? -0.438 -31.715 4.175 1.00 84.50 115 PRO A O 1
ATOM 919 N N . ILE A 1 116 ? -1.022 -29.726 3.312 1.00 85.12 116 ILE A N 1
ATOM 920 C CA . ILE A 1 116 ? -0.651 -30.074 1.940 1.00 85.12 116 ILE A CA 1
ATOM 921 C C . ILE A 1 116 ? 0.876 -30.131 1.877 1.00 85.12 116 ILE A C 1
ATOM 923 O O . ILE A 1 116 ? 1.546 -29.102 1.741 1.00 85.12 116 ILE A O 1
ATOM 927 N N . VAL A 1 117 ? 1.434 -31.338 1.957 1.00 77.19 117 VAL A N 1
ATOM 928 C CA . VAL A 1 117 ? 2.857 -31.577 1.707 1.00 77.19 117 VAL A CA 1
ATOM 929 C C . VAL A 1 117 ? 3.105 -31.338 0.220 1.00 77.19 117 VAL A C 1
ATOM 931 O O . VAL A 1 117 ? 2.818 -32.172 -0.636 1.00 77.19 117 VAL A O 1
ATOM 934 N N . ARG A 1 118 ? 3.579 -30.137 -0.118 1.00 70.06 118 ARG A N 1
ATOM 935 C CA . ARG A 1 118 ? 4.010 -29.826 -1.481 1.00 70.06 118 ARG A CA 1
ATOM 936 C C . ARG A 1 118 ? 5.385 -30.440 -1.696 1.00 70.06 118 ARG A C 1
ATOM 938 O O . ARG A 1 118 ? 6.389 -29.889 -1.253 1.00 70.06 118 ARG A O 1
ATOM 945 N N . ASP A 1 119 ? 5.436 -31.547 -2.427 1.00 62.91 119 ASP A N 1
ATOM 946 C CA . ASP A 1 119 ? 6.695 -32.139 -2.877 1.00 62.91 119 ASP A CA 1
ATOM 947 C C . ASP A 1 119 ? 7.387 -31.228 -3.906 1.00 62.91 119 ASP A C 1
ATOM 949 O O . ASP A 1 119 ? 7.282 -31.403 -5.126 1.00 62.91 119 ASP A O 1
ATOM 953 N N . PHE A 1 120 ? 8.171 -30.260 -3.420 1.00 56.28 120 PHE A N 1
ATOM 954 C CA . PHE A 1 120 ? 9.008 -29.375 -4.246 1.00 56.28 120 PHE A CA 1
ATOM 955 C C . PHE A 1 120 ? 10.080 -30.134 -5.066 1.00 56.28 120 PHE A C 1
ATOM 957 O O . PHE A 1 120 ? 10.720 -29.563 -5.952 1.00 56.28 120 PHE A O 1
ATOM 964 N N . SER A 1 121 ? 10.246 -31.440 -4.826 1.00 56.53 121 SER A N 1
ATOM 965 C CA . SER A 1 121 ? 11.111 -32.374 -5.563 1.00 56.53 121 SER A CA 1
ATOM 966 C C . SER A 1 121 ? 10.749 -32.506 -7.056 1.00 56.53 121 SER A C 1
ATOM 968 O O . SER A 1 121 ? 11.620 -32.700 -7.916 1.00 56.53 121 SER A O 1
ATOM 970 N N . THR A 1 122 ? 9.473 -32.341 -7.418 1.00 50.97 122 THR A N 1
ATOM 971 C CA . THR A 1 122 ? 8.984 -32.699 -8.764 1.00 50.97 122 THR A CA 1
ATOM 972 C C . THR A 1 122 ? 9.128 -31.598 -9.822 1.00 50.97 122 THR A C 1
ATOM 974 O O . THR A 1 122 ? 9.101 -31.895 -11.022 1.00 50.97 122 THR A O 1
ATOM 977 N N . HIS A 1 123 ? 9.444 -30.351 -9.442 1.00 50.44 123 HIS A N 1
ATOM 978 C CA . HIS A 1 123 ? 9.755 -29.285 -10.412 1.00 50.44 123 HIS A CA 1
ATOM 979 C C . HIS A 1 123 ? 11.069 -29.506 -11.184 1.00 50.44 123 HIS A C 1
ATOM 981 O O . HIS A 1 123 ? 11.384 -28.754 -12.112 1.00 50.44 123 HIS A O 1
ATOM 987 N N . LYS A 1 124 ? 11.836 -30.559 -10.871 1.00 53.16 124 LYS A N 1
ATOM 988 C CA . LYS A 1 124 ? 13.111 -30.852 -11.539 1.00 53.16 124 LYS A CA 1
ATOM 989 C C . LYS A 1 124 ? 13.027 -31.785 -12.752 1.00 53.16 124 LYS A C 1
ATOM 991 O O . LYS A 1 124 ? 14.033 -31.910 -13.450 1.00 53.16 124 LYS A O 1
ATOM 996 N N . LYS A 1 125 ? 11.894 -32.433 -13.060 1.00 50.38 125 LYS A N 1
ATOM 997 C CA . LYS A 1 125 ? 11.901 -33.545 -14.041 1.00 50.38 125 LYS A CA 1
ATOM 998 C C . LYS A 1 125 ? 10.755 -33.596 -15.058 1.00 50.38 125 LYS A C 1
ATOM 1000 O O . LYS A 1 125 ? 10.368 -34.684 -15.449 1.00 50.38 125 LYS A O 1
ATOM 1005 N N . LYS A 1 126 ? 10.266 -32.472 -15.597 1.00 48.22 126 LYS A N 1
ATOM 1006 C CA . LYS A 1 126 ? 9.487 -32.485 -16.864 1.00 48.22 126 LYS A CA 1
ATOM 1007 C C . LYS A 1 126 ? 9.764 -31.262 -17.753 1.00 48.22 126 LYS A C 1
ATOM 1009 O O . LYS A 1 126 ? 8.852 -30.559 -18.159 1.00 48.22 126 LYS A O 1
ATOM 1014 N N . SER A 1 127 ? 11.033 -31.009 -18.097 1.00 45.62 127 SER A N 1
ATOM 1015 C CA . SER A 1 127 ? 11.342 -30.279 -19.343 1.00 45.62 127 SER A CA 1
ATOM 1016 C C . SER A 1 127 ? 11.868 -31.276 -20.368 1.00 45.62 127 SER A C 1
ATOM 1018 O O . SER A 1 127 ? 13.060 -31.551 -20.496 1.00 45.62 127 SER A O 1
ATOM 1020 N N . SER A 1 128 ? 10.911 -31.901 -21.037 1.00 46.03 128 SER A N 1
ATOM 1021 C CA . SER A 1 128 ? 11.108 -32.720 -22.219 1.00 46.03 128 SER A CA 1
ATOM 1022 C C . SER A 1 128 ? 11.839 -31.913 -23.298 1.00 46.03 128 SER A C 1
ATOM 1024 O O . SER A 1 128 ? 11.461 -30.789 -23.606 1.00 46.03 128 SER A O 1
ATOM 1026 N N . LYS A 1 129 ? 12.936 -32.492 -23.805 1.00 47.41 129 LYS A N 1
ATOM 1027 C CA . LYS A 1 129 ? 13.540 -32.482 -25.162 1.00 47.41 129 LYS A CA 1
ATOM 1028 C C . LYS A 1 129 ? 13.137 -31.426 -26.228 1.00 47.41 129 LYS A C 1
ATOM 1030 O O . LYS A 1 129 ? 13.328 -31.664 -27.414 1.00 47.41 129 LYS A O 1
ATOM 1035 N N . GLY A 1 130 ? 12.662 -30.233 -25.891 1.00 47.12 130 GLY A N 1
ATOM 1036 C CA . GLY A 1 130 ? 12.262 -29.211 -26.860 1.00 47.12 130 GLY A CA 1
ATOM 1037 C C . GLY A 1 130 ? 13.280 -28.085 -26.943 1.00 47.12 130 GLY A C 1
ATOM 1038 O O . GLY A 1 130 ? 13.191 -27.168 -26.142 1.00 47.12 130 GLY A O 1
ATOM 1039 N N . LYS A 1 131 ? 14.242 -28.153 -27.882 1.00 47.41 131 LYS A N 1
ATOM 1040 C CA . LYS A 1 131 ? 15.108 -27.067 -28.436 1.00 47.41 131 LYS A CA 1
ATOM 1041 C C . LYS A 1 131 ? 15.727 -26.002 -27.483 1.00 47.41 131 LYS A C 1
ATOM 1043 O O . LYS A 1 131 ? 16.445 -25.117 -27.945 1.00 47.41 131 LYS A O 1
ATOM 1048 N N . GLY A 1 132 ? 15.554 -26.095 -26.165 1.00 44.22 132 GLY A N 1
ATOM 1049 C CA . GLY A 1 132 ? 16.000 -25.138 -25.149 1.00 44.22 132 GLY A CA 1
ATOM 1050 C C . GLY A 1 132 ? 17.329 -25.515 -24.494 1.00 44.22 132 GLY A C 1
ATOM 1051 O O . GLY A 1 132 ? 18.022 -24.646 -23.961 1.00 44.22 132 GLY A O 1
ATOM 1052 N N . GLY A 1 133 ? 17.752 -26.780 -24.610 1.00 47.16 133 GLY A N 1
ATOM 1053 C CA . GLY A 1 133 ? 19.038 -27.262 -24.087 1.00 47.16 133 GLY A CA 1
ATOM 1054 C C . GLY A 1 133 ? 20.247 -26.553 -24.709 1.00 47.16 133 GLY A C 1
ATOM 1055 O O . GLY A 1 133 ? 21.177 -26.172 -23.999 1.00 47.16 133 GLY A O 1
ATOM 1056 N N . LYS A 1 134 ? 20.197 -26.242 -26.014 1.00 49.53 134 LYS A N 1
ATOM 1057 C CA . LYS A 1 134 ? 21.259 -25.474 -26.694 1.00 49.53 134 LYS A CA 1
ATOM 1058 C C . LYS A 1 134 ? 21.344 -24.022 -26.202 1.00 49.53 134 LYS A C 1
ATOM 1060 O O . LYS A 1 134 ? 22.438 -23.468 -26.132 1.00 49.53 134 LYS A O 1
ATOM 1065 N N . ARG A 1 135 ? 20.223 -23.407 -25.797 1.00 51.59 135 ARG A N 1
ATOM 1066 C CA . ARG A 1 135 ? 20.203 -22.045 -25.223 1.00 51.59 135 ARG A CA 1
ATOM 1067 C C . ARG A 1 135 ? 20.785 -22.006 -23.809 1.00 51.59 135 ARG A C 1
ATOM 1069 O O . ARG A 1 135 ? 21.469 -21.042 -23.470 1.00 51.59 135 ARG A O 1
ATOM 1076 N N . ARG A 1 136 ? 20.557 -23.050 -23.006 1.00 50.94 136 ARG A N 1
ATOM 1077 C CA . ARG A 1 136 ? 21.093 -23.151 -21.639 1.00 50.94 136 ARG A CA 1
ATOM 1078 C C . ARG A 1 136 ? 22.596 -23.456 -21.617 1.00 50.94 136 ARG A C 1
ATOM 1080 O O . ARG A 1 136 ? 23.302 -22.808 -20.848 1.00 50.94 136 ARG A O 1
ATOM 1087 N N . ARG A 1 137 ? 23.105 -24.316 -22.514 1.00 53.28 137 ARG A N 1
ATOM 1088 C CA . ARG A 1 137 ? 24.558 -24.559 -22.667 1.00 53.28 137 ARG A CA 1
ATOM 1089 C C . ARG A 1 137 ? 25.295 -23.279 -23.098 1.00 53.28 137 ARG A C 1
ATOM 1091 O O . ARG A 1 137 ? 26.183 -22.835 -22.387 1.00 53.28 137 ARG A O 1
ATOM 1098 N N . LYS A 1 138 ? 24.759 -22.535 -24.081 1.00 54.22 138 LYS A N 1
ATOM 1099 C CA . LYS A 1 138 ? 25.260 -21.190 -24.458 1.00 54.22 138 LYS A CA 1
ATOM 1100 C C . LYS A 1 138 ? 25.245 -20.153 -23.326 1.00 54.22 138 LYS A C 1
ATOM 1102 O O . LYS A 1 138 ? 25.983 -19.177 -23.407 1.00 54.22 138 LYS A O 1
ATOM 1107 N N . ARG A 1 139 ? 24.383 -20.293 -22.309 1.00 52.12 139 ARG A N 1
ATOM 1108 C CA . ARG A 1 139 ? 24.366 -19.405 -21.129 1.00 52.12 139 ARG A CA 1
ATOM 1109 C C . ARG A 1 139 ? 25.418 -19.812 -20.095 1.00 52.12 139 ARG A C 1
ATOM 1111 O O . ARG A 1 139 ? 26.050 -18.925 -19.540 1.00 52.12 139 ARG A O 1
ATOM 1118 N N . ARG A 1 140 ? 25.648 -21.115 -19.899 1.00 54.38 140 ARG A N 1
ATOM 1119 C CA . ARG A 1 140 ? 26.692 -21.636 -18.997 1.00 54.38 140 ARG A CA 1
ATOM 1120 C C . ARG A 1 140 ? 28.107 -21.459 -19.563 1.00 54.38 140 ARG A C 1
ATOM 1122 O O . ARG A 1 140 ? 29.017 -21.107 -18.819 1.00 54.38 140 ARG A O 1
ATOM 1129 N N . ASP A 1 141 ? 28.264 -21.571 -20.878 1.00 55.34 141 ASP A N 1
ATOM 1130 C CA . ASP A 1 141 ? 29.534 -21.286 -21.562 1.00 55.34 141 ASP A CA 1
ATOM 1131 C C . ASP A 1 141 ? 29.814 -19.770 -21.626 1.00 55.34 141 ASP A C 1
ATOM 1133 O O . ASP A 1 141 ? 30.960 -19.340 -21.657 1.00 55.34 141 ASP A O 1
ATOM 1137 N N . LYS A 1 142 ? 28.775 -18.922 -21.538 1.00 54.84 142 LYS A N 1
ATOM 1138 C CA . LYS A 1 142 ? 28.932 -17.464 -21.358 1.00 54.84 142 LYS A CA 1
ATOM 1139 C C . LYS A 1 142 ? 29.379 -17.062 -19.950 1.00 54.84 142 LYS A C 1
ATOM 1141 O O . LYS A 1 142 ? 29.912 -15.968 -19.807 1.00 54.84 142 LYS A O 1
ATOM 1146 N N . THR A 1 143 ? 29.146 -17.893 -18.936 1.00 53.34 143 THR A N 1
ATOM 1147 C CA . THR A 1 143 ? 29.611 -17.644 -17.559 1.00 53.34 143 THR A CA 1
ATOM 1148 C C . THR A 1 143 ? 30.998 -18.226 -17.285 1.00 53.34 143 THR A C 1
ATOM 1150 O O . THR A 1 143 ? 31.661 -17.760 -16.372 1.00 53.34 143 THR A O 1
ATOM 1153 N N . LYS A 1 144 ? 31.476 -19.172 -18.106 1.00 52.53 144 LYS A N 1
ATOM 1154 C CA . LYS A 1 144 ? 32.871 -19.653 -18.124 1.00 52.53 144 LYS A CA 1
ATOM 1155 C C . LYS A 1 144 ? 33.711 -18.919 -19.179 1.00 52.53 144 LYS A C 1
ATOM 1157 O O . LYS A 1 144 ? 34.464 -19.533 -19.926 1.00 52.53 144 LYS A O 1
ATOM 1162 N N . ARG A 1 145 ? 33.524 -17.607 -19.312 1.00 56.84 145 ARG A N 1
ATOM 1163 C CA . ARG A 1 145 ? 34.393 -16.795 -20.171 1.00 56.84 145 ARG A CA 1
ATOM 1164 C C . ARG A 1 145 ? 35.777 -16.777 -19.530 1.00 56.84 145 ARG A C 1
ATOM 1166 O O . ARG A 1 145 ? 35.876 -16.412 -18.362 1.00 56.84 145 ARG A O 1
ATOM 1173 N N . SER A 1 146 ? 36.789 -17.220 -20.273 1.00 63.69 146 SER A N 1
ATOM 1174 C CA . SER A 1 146 ? 38.185 -17.217 -19.841 1.00 63.69 146 SER A CA 1
ATOM 1175 C C . SER A 1 146 ? 38.588 -15.829 -19.319 1.00 63.69 146 SER A C 1
ATOM 1177 O O . SER A 1 146 ? 38.018 -14.826 -19.769 1.00 63.69 146 SER A O 1
ATOM 1179 N N . PRO A 1 147 ? 39.538 -15.747 -18.369 1.00 75.19 147 PRO A N 1
ATOM 1180 C CA . PRO A 1 147 ? 40.068 -14.475 -17.873 1.00 75.19 147 PRO A CA 1
ATOM 1181 C C . PRO A 1 147 ? 40.433 -13.507 -19.011 1.00 75.19 147 PRO A C 1
ATOM 1183 O O . PRO A 1 147 ? 40.057 -12.341 -18.957 1.00 75.19 147 PRO A O 1
ATOM 1186 N N . GLU A 1 148 ? 40.970 -14.023 -20.116 1.00 75.25 148 GLU A N 1
ATOM 1187 C CA . GLU A 1 148 ? 41.283 -13.280 -21.346 1.00 75.25 148 GLU A CA 1
ATOM 1188 C C . GLU A 1 148 ? 40.084 -12.506 -21.932 1.00 75.25 148 GLU A C 1
ATOM 1190 O O . GLU A 1 148 ? 40.211 -11.367 -22.376 1.00 75.25 148 GLU A O 1
ATOM 1195 N N . ILE A 1 149 ? 38.874 -13.081 -21.912 1.00 73.44 149 ILE A N 1
ATOM 1196 C CA . ILE A 1 149 ? 37.665 -12.406 -22.417 1.00 73.44 149 ILE A CA 1
ATOM 1197 C C . ILE A 1 149 ? 37.233 -11.292 -21.456 1.00 73.44 149 ILE A C 1
ATOM 1199 O O . ILE A 1 149 ? 36.686 -10.275 -21.896 1.00 73.44 149 ILE A O 1
ATOM 1203 N N . ARG A 1 150 ? 37.452 -11.476 -20.147 1.00 77.38 150 ARG A N 1
ATOM 1204 C CA . ARG A 1 150 ? 37.180 -10.447 -19.134 1.00 77.38 150 ARG A CA 1
ATOM 1205 C C . ARG A 1 150 ? 38.169 -9.293 -19.273 1.00 77.38 150 ARG A C 1
ATOM 1207 O O . ARG A 1 150 ? 37.732 -8.145 -19.265 1.00 77.38 150 ARG A O 1
ATOM 1214 N N . GLU A 1 151 ? 39.447 -9.586 -19.475 1.00 82.69 151 GLU A N 1
ATOM 1215 C CA . GLU A 1 151 ? 40.494 -8.590 -19.721 1.00 82.69 151 GLU A CA 1
ATOM 1216 C C . GLU A 1 151 ? 40.249 -7.823 -21.021 1.00 82.69 151 GLU A C 1
ATOM 1218 O O . GLU A 1 151 ? 40.225 -6.594 -21.010 1.00 82.69 151 GLU A O 1
ATOM 1223 N N . ALA A 1 152 ? 39.914 -8.512 -22.116 1.00 83.56 152 ALA A N 1
ATOM 1224 C CA . ALA A 1 152 ? 39.554 -7.865 -23.378 1.00 83.56 152 ALA A CA 1
ATOM 1225 C C . ALA A 1 152 ? 38.289 -6.990 -23.264 1.00 83.56 152 ALA A C 1
ATOM 1227 O O . ALA A 1 152 ? 38.170 -5.962 -23.938 1.00 83.56 152 ALA A O 1
ATOM 1228 N N . TRP A 1 153 ? 37.323 -7.378 -22.423 1.00 81.50 153 TRP A N 1
ATOM 1229 C CA . TRP A 1 153 ? 36.131 -6.570 -22.148 1.00 81.50 153 TRP A CA 1
ATOM 1230 C C . TRP A 1 153 ? 36.460 -5.329 -21.310 1.00 81.50 153 TRP A C 1
ATOM 1232 O O . TRP A 1 153 ? 35.972 -4.241 -21.621 1.00 81.50 153 TRP A O 1
ATOM 1242 N N . LEU A 1 154 ? 37.309 -5.474 -20.289 1.00 83.19 154 LEU A N 1
ATOM 1243 C CA . LEU A 1 154 ? 37.784 -4.360 -19.470 1.00 83.19 154 LEU A CA 1
ATOM 1244 C C . LEU A 1 154 ? 38.613 -3.376 -20.304 1.00 83.19 154 LEU A C 1
ATOM 1246 O O . LEU A 1 154 ? 38.328 -2.184 -20.260 1.00 83.19 154 LEU A O 1
ATOM 1250 N N . ALA A 1 155 ? 39.532 -3.858 -21.143 1.00 87.00 155 ALA A N 1
ATOM 1251 C CA . ALA A 1 155 ? 40.332 -3.025 -22.042 1.00 87.00 155 ALA A CA 1
ATOM 1252 C C . ALA A 1 155 ? 39.460 -2.216 -23.023 1.00 87.00 155 ALA A C 1
ATOM 1254 O O . ALA A 1 155 ? 39.682 -1.022 -23.220 1.00 87.00 155 ALA A O 1
ATOM 1255 N N . LYS A 1 156 ? 38.407 -2.829 -23.588 1.00 82.62 156 LYS A N 1
ATOM 1256 C CA . LYS A 1 156 ? 37.456 -2.137 -24.482 1.00 82.62 156 LYS A CA 1
ATOM 1257 C C . LYS A 1 156 ? 36.628 -1.055 -23.790 1.00 82.62 156 LYS A C 1
ATOM 1259 O O . LYS A 1 156 ? 36.251 -0.090 -24.447 1.00 82.62 156 LYS A O 1
ATOM 1264 N N . ASN A 1 157 ? 36.318 -1.222 -22.506 1.00 80.75 157 ASN A N 1
ATOM 1265 C CA . ASN A 1 157 ? 35.513 -0.259 -21.752 1.00 80.75 157 ASN A CA 1
ATOM 1266 C C . ASN A 1 157 ? 36.348 0.809 -21.037 1.00 80.75 157 ASN A C 1
ATOM 1268 O O . ASN A 1 157 ? 35.822 1.888 -20.776 1.00 80.75 157 ASN A O 1
ATOM 1272 N N . ALA A 1 158 ? 37.612 0.514 -20.725 1.00 81.94 158 ALA A N 1
ATOM 1273 C CA . ALA A 1 158 ? 38.558 1.459 -20.138 1.00 81.94 158 ALA A CA 1
ATOM 1274 C C . ALA A 1 158 ? 39.155 2.422 -21.178 1.00 81.94 158 ALA A C 1
ATOM 1276 O O . ALA A 1 158 ? 39.576 3.519 -20.820 1.00 81.94 158 ALA A O 1
ATOM 1277 N N . ALA A 1 159 ? 39.176 2.044 -22.461 1.00 84.25 159 ALA A N 1
ATOM 1278 C CA . ALA A 1 159 ? 39.619 2.937 -23.526 1.00 84.25 159 ALA A CA 1
ATOM 1279 C C . ALA A 1 159 ? 38.690 4.168 -23.651 1.00 84.25 159 ALA A C 1
ATOM 1281 O O . ALA A 1 159 ? 37.462 4.021 -23.600 1.00 84.25 159 ALA A O 1
ATOM 1282 N N . PRO A 1 160 ? 39.239 5.382 -23.855 1.00 83.50 160 PRO A N 1
ATOM 1283 C CA . PRO A 1 160 ? 38.437 6.588 -24.021 1.00 83.50 160 PRO A CA 1
ATOM 1284 C C . PRO A 1 160 ? 37.514 6.444 -25.237 1.00 83.50 160 PRO A C 1
ATOM 1286 O O . PRO A 1 160 ? 37.949 6.150 -26.353 1.00 83.50 160 PRO A O 1
ATOM 1289 N N . LYS A 1 161 ? 36.208 6.638 -25.024 1.00 80.44 161 LYS A N 1
ATOM 1290 C CA . LYS A 1 161 ? 35.221 6.605 -26.109 1.00 80.44 161 LYS A CA 1
ATOM 1291 C C . LYS A 1 161 ? 35.463 7.803 -27.028 1.00 80.44 161 LYS A C 1
ATOM 1293 O O . LYS A 1 161 ? 35.442 8.939 -26.567 1.00 80.44 161 LYS A O 1
ATOM 1298 N N . LYS A 1 162 ? 35.664 7.554 -28.327 1.00 78.62 162 LYS A N 1
ATOM 1299 C CA . LYS A 1 162 ? 35.758 8.622 -29.334 1.00 78.62 162 LYS A CA 1
ATOM 1300 C C . LYS A 1 162 ? 34.452 9.420 -29.336 1.00 78.62 162 LYS A C 1
ATOM 1302 O O . LYS A 1 162 ? 33.379 8.831 -29.480 1.00 78.62 162 LYS A O 1
ATOM 1307 N N . TRP A 1 163 ? 34.558 10.732 -29.142 1.00 71.62 163 TRP A N 1
ATOM 1308 C CA . TRP A 1 163 ? 33.442 11.667 -29.224 1.00 71.62 163 TRP A CA 1
ATOM 1309 C C . TRP A 1 163 ? 33.545 12.473 -30.525 1.00 71.62 163 TRP A C 1
ATOM 1311 O O . TRP A 1 163 ? 34.647 12.926 -30.841 1.00 71.62 163 TRP A O 1
ATOM 1321 N N . PRO A 1 164 ? 32.444 12.671 -31.272 1.00 81.00 164 PRO A N 1
ATOM 1322 C CA . PRO A 1 164 ? 31.100 12.122 -31.054 1.00 81.00 164 PRO A CA 1
ATOM 1323 C C . PRO A 1 164 ? 31.033 10.599 -31.293 1.00 81.00 164 PRO A C 1
ATOM 1325 O O . PRO A 1 164 ? 31.873 10.051 -32.014 1.00 81.00 164 PRO A O 1
ATOM 1328 N N . PRO A 1 165 ? 30.054 9.889 -30.698 1.00 74.06 165 PRO A N 1
ATOM 1329 C CA . PRO A 1 165 ? 29.886 8.463 -30.946 1.00 74.06 165 PRO A CA 1
ATOM 1330 C C . PRO A 1 165 ? 29.647 8.214 -32.445 1.00 74.06 165 PRO A C 1
ATOM 1332 O O . PRO A 1 165 ? 28.921 8.985 -33.080 1.00 74.06 165 PRO A O 1
ATOM 1335 N N . PRO A 1 166 ? 30.219 7.144 -33.030 1.00 79.62 166 PRO A N 1
ATOM 1336 C CA . PRO A 1 166 ? 29.943 6.806 -34.418 1.00 79.62 166 PRO A CA 1
ATOM 1337 C C . PRO A 1 166 ? 28.434 6.578 -34.599 1.00 79.62 166 PRO A C 1
ATOM 1339 O O . PRO A 1 166 ? 27.788 6.019 -33.704 1.00 79.62 166 PRO A O 1
ATOM 1342 N N . PRO A 1 167 ? 27.856 6.991 -35.739 1.00 76.94 167 PRO A N 1
ATOM 1343 C CA . PRO A 1 167 ? 26.428 6.854 -35.980 1.00 76.94 167 PRO A CA 1
ATOM 1344 C C . PRO A 1 167 ? 26.014 5.383 -35.865 1.00 76.94 167 PRO A C 1
ATOM 1346 O O . PRO A 1 167 ? 26.627 4.494 -36.459 1.00 76.94 167 PRO A O 1
ATOM 1349 N N . HIS A 1 168 ? 24.968 5.119 -35.082 1.00 76.56 168 HIS A N 1
ATOM 1350 C CA . HIS A 1 168 ? 24.435 3.775 -34.899 1.00 76.56 168 HIS A CA 1
ATOM 1351 C C . HIS A 1 168 ? 23.840 3.264 -36.223 1.00 76.56 168 HIS A C 1
ATOM 1353 O O . HIS A 1 168 ? 22.750 3.666 -36.634 1.00 76.56 168 HIS A O 1
ATOM 1359 N N . ILE A 1 169 ? 24.545 2.353 -36.898 1.00 77.50 169 ILE A N 1
ATOM 1360 C CA . ILE A 1 169 ? 24.054 1.688 -38.109 1.00 77.50 169 ILE A CA 1
ATOM 1361 C C . ILE A 1 169 ? 23.030 0.634 -37.675 1.00 77.50 169 ILE A C 1
ATOM 1363 O O . ILE A 1 169 ? 23.393 -0.436 -37.184 1.00 77.50 169 ILE A O 1
ATOM 1367 N N . HIS A 1 170 ? 21.735 0.920 -37.839 1.00 59.84 170 HIS A N 1
ATOM 1368 C CA . HIS A 1 170 ? 20.703 -0.093 -37.622 1.00 59.84 170 HIS A CA 1
ATOM 1369 C C . HIS A 1 170 ? 20.944 -1.280 -38.567 1.00 59.84 170 HIS A C 1
ATOM 1371 O O . HIS A 1 170 ? 21.208 -1.064 -39.753 1.00 59.84 170 HIS A O 1
ATOM 1377 N N . PRO A 1 171 ? 20.846 -2.533 -38.083 1.00 70.94 171 PRO A N 1
ATOM 1378 C CA . PRO A 1 171 ? 21.004 -3.693 -38.944 1.00 70.94 171 PRO A CA 1
ATOM 1379 C C . PRO A 1 171 ? 19.955 -3.616 -40.051 1.00 70.94 171 PRO A C 1
ATOM 1381 O O . PRO A 1 171 ? 18.751 -3.674 -39.787 1.00 70.94 171 PRO A O 1
ATOM 1384 N N . HIS A 1 172 ? 20.415 -3.454 -41.291 1.00 66.75 172 HIS A N 1
ATOM 1385 C CA . HIS A 1 172 ? 19.530 -3.412 -42.443 1.00 66.75 172 HIS A CA 1
ATOM 1386 C C . HIS A 1 172 ? 18.784 -4.744 -42.497 1.00 66.75 172 HIS A C 1
ATOM 1388 O O . HIS A 1 172 ? 19.403 -5.804 -42.632 1.00 66.75 172 HIS A O 1
ATOM 1394 N N . LYS A 1 173 ? 17.456 -4.721 -42.330 1.00 70.69 173 LYS A N 1
ATOM 1395 C CA . LYS A 1 173 ? 16.651 -5.941 -42.432 1.00 70.69 173 LYS A CA 1
ATOM 1396 C C . LYS A 1 173 ? 16.810 -6.463 -43.855 1.00 70.69 173 LYS A C 1
ATOM 1398 O O . LYS A 1 173 ? 16.313 -5.853 -44.798 1.00 70.69 173 LYS A O 1
ATOM 1403 N N . GLN A 1 174 ? 17.536 -7.567 -44.004 1.00 79.81 174 GLN A N 1
ATOM 1404 C CA . GLN A 1 174 ? 17.694 -8.249 -45.281 1.00 79.81 174 GLN A CA 1
ATOM 1405 C C . GLN A 1 174 ? 16.305 -8.599 -45.819 1.00 79.81 174 GLN A C 1
ATOM 1407 O O . GLN A 1 174 ? 15.549 -9.336 -45.182 1.00 79.81 174 GLN A O 1
ATOM 1412 N N . ARG A 1 175 ? 15.941 -8.023 -46.967 1.00 75.31 175 ARG A N 1
ATOM 1413 C CA . ARG A 1 175 ? 14.674 -8.323 -47.634 1.00 75.31 175 ARG A CA 1
ATOM 1414 C C . ARG A 1 175 ? 14.894 -9.551 -48.512 1.00 75.31 175 ARG A C 1
ATOM 1416 O O . ARG A 1 175 ? 15.813 -9.584 -49.328 1.00 75.31 175 ARG A O 1
ATOM 1423 N N . PHE A 1 176 ? 14.059 -10.565 -48.326 1.00 81.38 176 PHE A N 1
ATOM 1424 C CA . PHE A 1 176 ? 14.053 -11.770 -49.150 1.00 81.38 176 PHE A CA 1
ATOM 1425 C C . PHE A 1 176 ? 12.840 -11.728 -50.071 1.00 81.38 176 PHE A C 1
ATOM 1427 O O . PHE A 1 176 ? 11.740 -11.412 -49.618 1.00 81.38 176 PHE A O 1
ATOM 1434 N N . ILE A 1 177 ? 13.035 -12.070 -51.342 1.00 82.62 177 ILE A N 1
ATOM 1435 C CA . ILE A 1 177 ? 11.928 -12.372 -52.254 1.00 82.62 177 ILE A CA 1
ATOM 1436 C C . ILE A 1 177 ? 11.828 -13.887 -52.336 1.00 82.62 177 ILE A C 1
ATOM 1438 O O . ILE A 1 177 ? 12.817 -14.568 -52.626 1.00 82.62 177 ILE A O 1
ATOM 1442 N N . MET A 1 178 ? 10.627 -14.390 -52.074 1.00 79.25 178 MET A N 1
ATOM 1443 C CA . MET A 1 178 ? 10.265 -15.778 -52.328 1.00 79.25 178 MET A CA 1
ATOM 1444 C C . MET A 1 178 ? 9.835 -15.901 -53.791 1.00 79.25 178 MET A C 1
ATOM 1446 O O . MET A 1 178 ? 8.897 -15.219 -54.204 1.00 79.25 178 MET A O 1
ATOM 1450 N N . ARG A 1 179 ? 10.489 -16.765 -54.570 1.00 73.38 179 ARG A N 1
ATOM 1451 C CA . ARG A 1 179 ? 10.000 -17.196 -55.890 1.00 73.38 179 ARG A CA 1
ATOM 1452 C C . ARG A 1 179 ? 9.778 -18.708 -55.838 1.00 73.38 179 ARG A C 1
ATOM 1454 O O . ARG A 1 179 ? 10.721 -19.491 -55.935 1.00 73.38 179 ARG A O 1
ATOM 1461 N N . GLY A 1 180 ? 8.534 -19.114 -55.578 1.00 85.81 180 GLY A N 1
ATOM 1462 C CA . GLY A 1 180 ? 8.205 -20.507 -55.264 1.00 85.81 180 GLY A CA 1
ATOM 1463 C C . GLY A 1 180 ? 8.873 -20.958 -53.958 1.00 85.81 180 GLY A C 1
ATOM 1464 O O . GLY A 1 180 ? 8.701 -20.315 -52.922 1.00 85.81 180 GLY A O 1
ATOM 1465 N N . SER A 1 181 ? 9.660 -22.037 -54.006 1.00 81.38 181 SER A N 1
ATOM 1466 C CA . SER A 1 181 ? 10.419 -22.559 -52.857 1.00 81.38 181 SER A CA 1
ATOM 1467 C C . SER A 1 181 ? 11.771 -21.867 -52.634 1.00 81.38 181 SER A C 1
ATOM 1469 O O . SER A 1 181 ? 12.367 -22.017 -51.565 1.00 81.38 181 SER A O 1
ATOM 1471 N N . THR A 1 182 ? 12.263 -21.085 -53.602 1.00 71.56 182 THR A N 1
ATOM 1472 C CA . THR A 1 182 ? 13.601 -20.483 -53.522 1.00 71.56 182 THR A CA 1
ATOM 1473 C C . THR A 1 182 ? 13.578 -19.112 -52.843 1.00 71.56 182 THR A C 1
ATOM 1475 O O . THR A 1 182 ? 12.751 -18.242 -53.135 1.00 71.56 182 THR A O 1
ATOM 1478 N N . LYS A 1 183 ? 14.511 -18.926 -51.898 1.00 81.06 183 LYS A N 1
ATOM 1479 C CA . LYS A 1 183 ? 14.760 -17.669 -51.180 1.00 81.06 183 LYS A CA 1
ATOM 1480 C C . LYS A 1 183 ? 15.906 -16.921 -51.841 1.00 81.06 183 LYS A C 1
ATOM 1482 O O . LYS A 1 183 ? 17.062 -17.286 -51.658 1.00 81.06 183 LYS A O 1
ATOM 1487 N N . THR A 1 184 ? 15.596 -15.839 -52.548 1.00 83.56 184 THR A N 1
ATOM 1488 C CA . THR A 1 184 ? 16.622 -14.931 -53.082 1.00 83.56 184 THR A CA 1
ATOM 1489 C C . THR A 1 184 ? 16.785 -13.720 -52.168 1.00 83.56 184 THR A C 1
ATOM 1491 O O . THR A 1 184 ? 15.817 -13.016 -51.868 1.00 83.56 184 THR A O 1
ATOM 1494 N N . LEU A 1 185 ? 18.011 -13.492 -51.691 1.00 80.31 185 LEU A N 1
ATOM 1495 C CA . LEU A 1 185 ? 18.366 -12.292 -50.938 1.00 80.31 185 LEU A CA 1
ATOM 1496 C C . LEU A 1 185 ? 18.394 -11.104 -51.903 1.00 80.31 185 LEU A C 1
ATOM 1498 O O . LEU A 1 185 ? 19.189 -11.098 -52.846 1.00 80.31 185 LEU A O 1
ATOM 1502 N N . ILE A 1 186 ? 17.579 -10.078 -51.649 1.00 76.56 186 ILE A N 1
ATOM 1503 C CA . ILE A 1 186 ? 17.731 -8.808 -52.355 1.00 76.56 186 ILE A CA 1
ATOM 1504 C C . ILE A 1 186 ? 18.994 -8.157 -51.798 1.00 76.56 186 ILE A C 1
ATOM 1506 O O . ILE A 1 186 ? 18.975 -7.539 -50.733 1.00 76.56 186 ILE A O 1
ATOM 1510 N N . LYS A 1 187 ? 20.115 -8.301 -52.508 1.00 75.25 187 LYS A N 1
ATOM 1511 C CA . LYS A 1 187 ? 21.246 -7.400 -52.300 1.00 75.25 187 LYS A CA 1
ATOM 1512 C C . LYS A 1 187 ? 20.761 -6.031 -52.751 1.00 75.25 187 LYS A C 1
ATOM 1514 O O . LYS A 1 187 ? 20.611 -5.801 -53.950 1.00 75.25 187 LYS A O 1
ATOM 1519 N N . GLU A 1 188 ? 20.445 -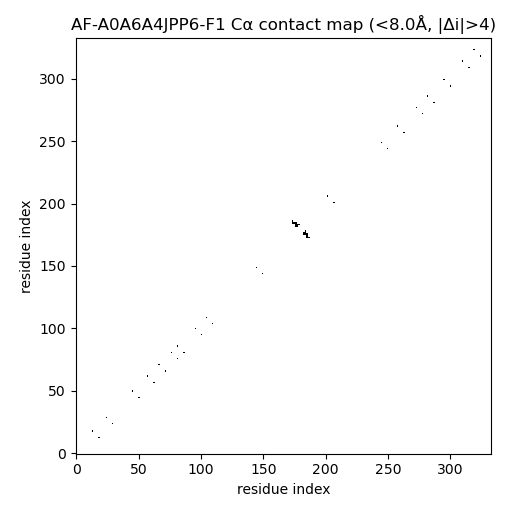5.153 -51.803 1.00 61.06 188 GLU A N 1
ATOM 1520 C CA . GLU A 1 188 ? 20.213 -3.753 -52.128 1.00 61.06 188 GLU A CA 1
ATOM 1521 C C . GLU A 1 188 ? 21.471 -3.271 -52.837 1.00 61.06 188 GLU A C 1
ATOM 1523 O O . GLU A 1 188 ? 22.558 -3.240 -52.254 1.00 61.06 188 GLU A O 1
ATOM 1528 N N . ARG A 1 189 ? 21.351 -3.013 -54.143 1.00 58.47 189 ARG A N 1
ATOM 1529 C CA . ARG A 1 189 ? 22.438 -2.411 -54.905 1.00 58.47 189 ARG A CA 1
ATOM 1530 C C . ARG A 1 189 ? 22.781 -1.144 -54.139 1.00 58.47 189 ARG A C 1
ATOM 1532 O O . ARG A 1 189 ? 21.878 -0.336 -53.915 1.00 58.47 189 ARG A O 1
ATOM 1539 N N . LYS A 1 190 ? 24.036 -1.031 -53.668 1.00 57.38 190 LYS A N 1
ATOM 1540 C CA . LYS A 1 190 ? 24.557 0.184 -53.025 1.00 57.38 190 LYS A CA 1
ATOM 1541 C C . LYS A 1 190 ? 23.988 1.338 -53.825 1.00 57.38 190 LYS A C 1
ATOM 1543 O O . LYS A 1 190 ? 24.198 1.355 -55.039 1.00 57.38 190 LYS A O 1
ATOM 1548 N N . ARG A 1 191 ? 23.162 2.177 -53.187 1.00 50.38 191 ARG A N 1
ATOM 1549 C CA . ARG A 1 191 ? 22.516 3.300 -53.865 1.00 50.38 191 ARG A CA 1
ATOM 1550 C C . ARG A 1 191 ? 23.645 4.024 -54.575 1.00 50.38 191 ARG A C 1
ATOM 1552 O O . ARG A 1 191 ? 24.527 4.549 -53.904 1.00 50.38 191 ARG A O 1
ATOM 1559 N N . PHE A 1 192 ? 23.674 3.937 -55.902 1.00 50.47 192 PHE A N 1
ATOM 1560 C CA . PHE A 1 192 ? 24.561 4.759 -56.697 1.00 50.47 192 PHE A CA 1
ATOM 1561 C C . PHE A 1 192 ? 24.128 6.165 -56.313 1.00 50.47 192 PHE A C 1
ATOM 1563 O O . PHE A 1 192 ? 22.999 6.563 -56.606 1.00 50.47 192 PHE A O 1
ATOM 1570 N N . THR A 1 193 ? 24.936 6.851 -55.511 1.00 50.41 193 THR A N 1
ATOM 1571 C CA . THR A 1 193 ? 24.728 8.261 -55.229 1.00 50.41 193 THR A CA 1
ATOM 1572 C C . THR A 1 193 ? 24.933 8.930 -56.567 1.00 50.41 193 THR A C 1
ATOM 1574 O O . THR A 1 193 ? 26.066 9.140 -56.990 1.00 50.41 193 THR A O 1
ATOM 1577 N N . ILE A 1 194 ? 23.833 9.134 -57.291 1.00 61.41 194 ILE A N 1
ATOM 1578 C CA . ILE A 1 194 ? 23.847 9.908 -58.519 1.00 61.41 194 ILE A CA 1
ATOM 1579 C C . ILE A 1 194 ? 24.414 11.259 -58.082 1.00 61.41 194 ILE A C 1
ATOM 1581 O O . ILE A 1 194 ? 23.818 11.870 -57.188 1.00 61.41 194 ILE A O 1
ATOM 1585 N N . PRO A 1 195 ? 25.585 11.679 -58.595 1.00 63.66 195 PRO A N 1
ATOM 1586 C CA . PRO A 1 195 ? 26.143 12.969 -58.231 1.00 63.66 195 PRO A CA 1
ATOM 1587 C C . PRO A 1 195 ? 25.057 14.004 -58.499 1.00 63.66 195 PRO A C 1
ATOM 1589 O O . PRO A 1 195 ? 24.494 14.038 -59.598 1.00 63.66 195 PRO A O 1
ATOM 1592 N N . GLN A 1 196 ? 24.685 14.768 -57.469 1.00 61.41 196 GLN A N 1
ATOM 1593 C CA . GLN A 1 196 ? 23.695 15.819 -57.638 1.00 61.41 196 GLN A CA 1
ATOM 1594 C C . GLN A 1 196 ? 24.295 16.811 -58.626 1.00 61.41 196 GLN A C 1
ATOM 1596 O O . GLN A 1 196 ? 25.233 17.534 -58.298 1.00 61.41 196 GLN A O 1
ATOM 1601 N N . LYS A 1 197 ? 23.806 16.786 -59.870 1.00 65.62 197 LYS A N 1
ATOM 1602 C CA . LYS A 1 197 ? 24.162 17.813 -60.841 1.00 65.62 197 LYS A CA 1
ATOM 1603 C C . LYS A 1 197 ? 23.749 19.154 -60.224 1.00 65.62 197 LYS A C 1
ATOM 1605 O O . LYS A 1 197 ? 22.659 19.215 -59.644 1.00 65.62 197 LYS A O 1
ATOM 1610 N N . PRO A 1 198 ? 24.592 20.197 -60.311 1.00 70.06 198 PRO A N 1
ATOM 1611 C CA . PRO A 1 198 ? 24.223 21.511 -59.809 1.00 70.06 198 PRO A CA 1
ATOM 1612 C C . PRO A 1 198 ? 22.881 21.921 -60.428 1.00 70.06 198 PRO A C 1
ATOM 1614 O O . PRO A 1 198 ? 22.617 21.563 -61.585 1.00 70.06 198 PRO A O 1
ATOM 1617 N N . PRO A 1 199 ? 22.008 22.616 -59.677 1.00 67.69 199 PRO A N 1
ATOM 1618 C CA . PRO A 1 199 ? 20.716 23.030 -60.197 1.00 67.69 199 PRO A CA 1
ATOM 1619 C C . PRO A 1 199 ? 20.962 23.866 -61.452 1.00 67.69 199 PRO A C 1
ATOM 1621 O O . PRO A 1 199 ? 21.580 24.929 -61.392 1.00 67.69 199 PRO A O 1
ATOM 1624 N N . MET A 1 200 ? 20.533 23.356 -62.609 1.00 69.06 200 MET A N 1
ATOM 1625 C CA . MET A 1 200 ? 20.597 24.130 -63.844 1.00 69.06 200 MET A CA 1
ATOM 1626 C C . MET A 1 200 ? 19.796 25.411 -63.621 1.00 69.06 200 MET A C 1
ATOM 1628 O O . MET A 1 200 ? 18.672 25.357 -63.117 1.00 69.06 200 MET A O 1
ATOM 1632 N N . LYS A 1 201 ? 20.384 26.560 -63.961 1.00 77.19 201 LYS A N 1
ATOM 1633 C CA . LYS A 1 201 ? 19.694 27.849 -63.917 1.00 77.19 201 LYS A CA 1
ATOM 1634 C C . LYS A 1 201 ? 18.620 27.832 -65.004 1.00 77.19 201 LYS A C 1
ATOM 1636 O O . LYS A 1 201 ? 18.911 28.096 -66.162 1.00 77.19 201 LYS A O 1
ATOM 1641 N N . ILE A 1 202 ? 17.406 27.436 -64.634 1.00 78.06 202 ILE A N 1
ATOM 1642 C CA . ILE A 1 202 ? 16.252 27.429 -65.532 1.00 78.06 202 ILE A CA 1
ATOM 1643 C C . ILE A 1 202 ? 15.829 28.883 -65.720 1.00 78.06 202 ILE A C 1
ATOM 1645 O O . ILE A 1 202 ? 15.603 29.602 -64.743 1.00 78.06 202 ILE A O 1
ATOM 1649 N N . THR A 1 203 ? 15.738 29.325 -66.967 1.00 86.56 203 THR A N 1
ATOM 1650 C CA . THR A 1 203 ? 15.258 30.676 -67.272 1.00 86.56 203 THR A CA 1
ATOM 1651 C C . THR A 1 203 ? 13.758 30.790 -66.976 1.00 86.56 203 THR A C 1
ATOM 1653 O O . THR A 1 203 ? 13.016 29.806 -67.013 1.00 86.56 203 THR A O 1
ATOM 1656 N N . LYS A 1 204 ? 13.265 32.000 -66.675 1.00 84.00 204 LYS A N 1
ATOM 1657 C CA . LYS A 1 204 ? 11.847 32.216 -66.317 1.00 84.00 204 LYS A CA 1
ATOM 1658 C C . LYS A 1 204 ? 10.893 31.708 -67.414 1.00 84.00 204 LYS A C 1
ATOM 1660 O O . LYS A 1 204 ? 9.844 31.151 -67.104 1.00 84.00 204 LYS A O 1
ATOM 1665 N N . SER A 1 205 ? 11.286 31.829 -68.683 1.00 85.50 205 SER A N 1
ATOM 1666 C CA . SER A 1 205 ? 10.534 31.342 -69.847 1.00 85.50 205 SER A CA 1
ATOM 1667 C C . SER A 1 205 ? 10.460 29.811 -69.924 1.00 85.50 205 SER A C 1
ATOM 1669 O O . SER A 1 205 ? 9.394 29.259 -70.197 1.00 85.50 205 SER A O 1
ATOM 1671 N N . GLU A 1 206 ? 11.546 29.097 -69.623 1.00 85.19 206 GLU A N 1
ATOM 1672 C CA . GLU A 1 206 ? 11.546 27.628 -69.535 1.00 85.19 206 GLU A CA 1
ATOM 1673 C C . GLU A 1 206 ? 10.700 27.117 -68.371 1.00 85.19 206 GLU A C 1
ATOM 1675 O O . GLU A 1 206 ? 10.047 26.074 -68.481 1.00 85.19 206 GLU A O 1
ATOM 1680 N N . MET A 1 207 ? 10.677 27.861 -67.264 1.00 85.31 207 MET A N 1
ATOM 1681 C CA . MET A 1 207 ? 9.837 27.525 -66.123 1.00 85.31 207 MET A CA 1
ATOM 1682 C C . MET A 1 207 ? 8.349 27.591 -66.502 1.00 85.31 207 MET A C 1
ATOM 1684 O O . MET A 1 207 ? 7.608 26.647 -66.226 1.00 85.31 207 MET A O 1
ATOM 1688 N N . TYR A 1 208 ? 7.936 28.633 -67.234 1.00 86.19 208 TYR A N 1
ATOM 1689 C CA . TYR A 1 208 ? 6.577 28.745 -67.778 1.00 86.19 208 TYR A CA 1
ATOM 1690 C C . TYR A 1 208 ? 6.234 27.607 -68.750 1.00 86.19 208 TYR A C 1
ATOM 1692 O O . TYR A 1 208 ? 5.164 27.010 -68.633 1.00 86.19 208 TYR A O 1
ATOM 1700 N N . ARG A 1 209 ? 7.150 27.228 -69.653 1.00 86.00 209 ARG A N 1
ATOM 1701 C CA . ARG A 1 209 ? 6.942 26.083 -70.565 1.00 86.0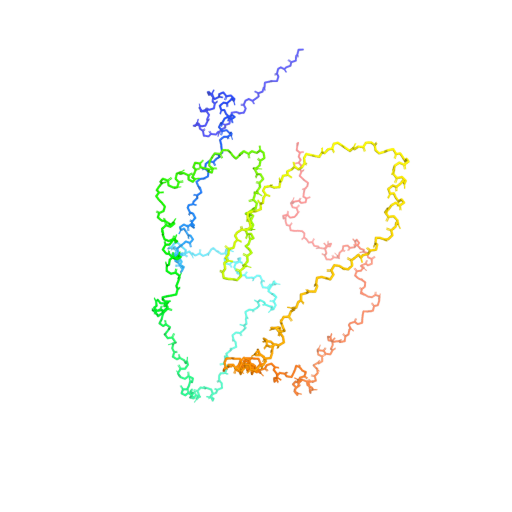0 209 ARG A CA 1
ATOM 1702 C C . ARG A 1 209 ? 6.740 24.767 -69.811 1.00 86.00 209 ARG A C 1
ATOM 1704 O O . ARG A 1 209 ? 5.889 23.968 -70.195 1.00 86.00 209 ARG A O 1
ATOM 1711 N N . ARG A 1 210 ? 7.475 24.548 -68.715 1.00 84.38 210 ARG A N 1
ATOM 1712 C CA . ARG A 1 210 ? 7.291 23.375 -67.844 1.00 84.38 210 ARG A CA 1
ATOM 1713 C C . ARG A 1 210 ? 5.947 23.384 -67.126 1.00 84.38 210 ARG A C 1
ATOM 1715 O O . ARG A 1 210 ? 5.315 22.335 -67.061 1.00 84.38 210 ARG A O 1
ATOM 1722 N N . CYS A 1 211 ? 5.505 24.533 -66.619 1.00 83.38 211 CYS A N 1
ATOM 1723 C CA . CYS A 1 211 ? 4.188 24.656 -65.994 1.00 83.38 211 CYS A CA 1
ATOM 1724 C C . CYS A 1 211 ? 3.062 24.338 -66.986 1.00 83.38 211 CYS A C 1
ATOM 1726 O O . CYS A 1 211 ? 2.148 23.605 -66.623 1.00 83.38 211 CYS A O 1
ATOM 1728 N N . ILE A 1 212 ? 3.174 24.793 -68.240 1.00 88.25 212 ILE A N 1
ATOM 1729 C CA . ILE A 1 212 ? 2.218 24.458 -69.310 1.00 88.25 212 ILE A CA 1
ATOM 1730 C C . ILE A 1 212 ? 2.236 22.952 -69.617 1.00 88.25 212 ILE A C 1
ATOM 1732 O O . ILE A 1 212 ? 1.192 22.337 -69.789 1.00 88.25 212 ILE A O 1
ATOM 1736 N N . PHE A 1 213 ? 3.410 22.319 -69.646 1.00 85.12 213 PHE A N 1
ATOM 1737 C CA . PHE A 1 213 ? 3.499 20.875 -69.891 1.00 85.12 213 PHE A CA 1
ATOM 1738 C C . PHE A 1 213 ? 2.937 20.029 -68.740 1.00 85.12 213 PHE A C 1
ATOM 1740 O O . PHE A 1 213 ? 2.374 18.963 -68.977 1.00 85.12 213 PHE A O 1
ATOM 1747 N N . LEU A 1 214 ? 3.096 20.490 -67.495 1.00 78.56 214 LEU A N 1
ATOM 1748 C CA . LEU A 1 214 ? 2.574 19.820 -66.301 1.00 78.56 214 LEU A CA 1
ATOM 1749 C C . LEU A 1 214 ? 1.073 20.056 -66.096 1.00 78.56 214 LEU A C 1
ATOM 1751 O O . LEU A 1 214 ? 0.426 19.230 -65.455 1.00 78.56 214 LEU A O 1
ATOM 1755 N N . SER A 1 215 ? 0.521 21.153 -66.625 1.00 78.56 215 SER A N 1
ATOM 1756 C CA . SER A 1 215 ? -0.917 21.432 -66.568 1.00 78.56 215 SER A CA 1
ATOM 1757 C C . SER A 1 215 ? -1.725 20.614 -67.573 1.00 78.56 215 SER A C 1
ATOM 1759 O O . SER A 1 215 ? -2.945 20.542 -67.442 1.00 78.56 215 SER A O 1
ATOM 1761 N N . ILE A 1 216 ? -1.075 19.947 -68.534 1.00 84.12 216 ILE A N 1
ATOM 1762 C CA . ILE A 1 216 ? -1.731 18.963 -69.395 1.00 84.12 216 ILE A CA 1
ATOM 1763 C C . ILE A 1 216 ? -1.984 17.703 -68.550 1.00 84.12 216 ILE A C 1
ATOM 1765 O O . ILE A 1 216 ? -1.023 17.015 -68.186 1.00 84.12 216 ILE A O 1
ATOM 1769 N N . PRO A 1 217 ? -3.248 17.356 -68.231 1.00 73.75 217 PRO A N 1
ATOM 1770 C CA . PRO A 1 217 ? -3.546 16.157 -67.462 1.00 73.75 217 PRO A CA 1
ATOM 1771 C C . PRO A 1 217 ? -3.032 14.946 -68.237 1.00 73.75 217 PRO A C 1
ATOM 1773 O O . PRO A 1 217 ? -3.494 14.647 -69.341 1.00 73.75 217 PRO A O 1
ATOM 1776 N N . SER A 1 218 ? -2.031 14.257 -67.680 1.00 70.81 218 SER A N 1
ATOM 1777 C CA . SER A 1 218 ? -1.438 13.100 -68.340 1.00 70.81 218 SER A CA 1
ATOM 1778 C C . SER A 1 218 ? -2.543 12.074 -68.571 1.00 70.81 218 SER A C 1
ATOM 1780 O O . SER A 1 218 ? -3.080 11.537 -67.597 1.00 70.81 218 SER A O 1
ATOM 1782 N N . ARG A 1 219 ? -2.894 11.791 -69.833 1.00 67.31 219 ARG A N 1
ATOM 1783 C CA . ARG A 1 219 ? -3.799 10.684 -70.161 1.00 67.31 219 ARG A CA 1
ATOM 1784 C C . ARG A 1 219 ? -3.189 9.423 -69.560 1.00 67.31 219 ARG A C 1
ATOM 1786 O O . ARG A 1 219 ? -2.165 8.930 -70.040 1.00 67.31 219 ARG A O 1
ATOM 1793 N N . ARG A 1 220 ? -3.764 8.959 -68.450 1.00 57.97 220 ARG A N 1
ATOM 1794 C CA . ARG A 1 220 ? -3.320 7.774 -67.720 1.00 57.97 220 ARG A CA 1
ATOM 1795 C C . ARG A 1 220 ? -3.502 6.609 -68.688 1.00 57.97 220 ARG A C 1
ATOM 1797 O O . ARG A 1 220 ? -4.609 6.125 -68.864 1.00 57.97 220 ARG A O 1
ATOM 1804 N N . ARG A 1 221 ? -2.439 6.204 -69.391 1.00 57.41 221 ARG A N 1
ATOM 1805 C CA . ARG A 1 221 ? -2.470 4.964 -70.170 1.00 57.41 221 ARG A CA 1
ATOM 1806 C C . ARG A 1 221 ? -2.669 3.850 -69.160 1.00 57.41 221 ARG A C 1
ATOM 1808 O O . ARG A 1 221 ? -1.755 3.556 -68.385 1.00 57.41 221 ARG A O 1
ATOM 1815 N N . GLU A 1 222 ? -3.870 3.295 -69.126 1.00 59.25 222 GLU A N 1
ATOM 1816 C CA . GLU A 1 222 ? -4.179 2.139 -68.309 1.00 59.25 222 GLU A CA 1
ATOM 1817 C C . GLU A 1 222 ? -3.289 0.997 -68.793 1.00 59.25 222 GLU A C 1
ATOM 1819 O O . GLU A 1 222 ? -3.458 0.439 -69.874 1.00 59.25 222 GLU A O 1
ATOM 1824 N N . LYS A 1 223 ? -2.242 0.705 -68.020 1.00 55.75 223 LYS A N 1
ATOM 1825 C CA . LYS A 1 223 ? -1.353 -0.426 -68.273 1.00 55.75 223 LYS A CA 1
ATOM 1826 C C . LYS A 1 223 ? -2.058 -1.700 -67.813 1.00 55.75 223 LYS A C 1
ATOM 1828 O O . LYS A 1 223 ? -1.586 -2.361 -66.891 1.00 55.75 223 LYS A O 1
ATOM 1833 N N . PHE A 1 224 ? -3.189 -2.036 -68.422 1.00 50.41 224 PHE A N 1
ATOM 1834 C CA . PHE A 1 224 ? -3.777 -3.354 -68.246 1.00 50.41 224 PHE A CA 1
ATOM 1835 C C . PHE A 1 224 ? -2.929 -4.349 -69.036 1.00 50.41 224 PHE A C 1
ATOM 1837 O O . PHE A 1 224 ? -3.034 -4.481 -70.252 1.00 50.41 224 PHE A O 1
ATOM 1844 N N . LYS A 1 225 ? -2.022 -5.030 -68.332 1.00 53.72 225 LYS A N 1
ATOM 1845 C CA . LYS A 1 225 ? -1.528 -6.322 -68.800 1.00 53.72 225 LYS A CA 1
ATOM 1846 C C . LYS A 1 225 ? -2.656 -7.316 -68.566 1.00 53.72 225 LYS A C 1
ATOM 1848 O O . LYS A 1 225 ? -2.957 -7.616 -67.415 1.00 53.72 225 LYS A O 1
ATOM 1853 N N . TRP A 1 226 ? -3.250 -7.811 -69.645 1.00 46.03 226 TRP A N 1
ATOM 1854 C CA . TRP A 1 226 ? -4.092 -8.998 -69.603 1.00 46.03 226 TRP A CA 1
ATOM 1855 C C . TRP A 1 226 ? -3.231 -10.170 -69.133 1.00 46.03 226 TRP A C 1
ATOM 1857 O O . TRP A 1 226 ? -2.442 -10.727 -69.893 1.00 46.03 226 TRP A O 1
ATOM 1867 N N . TYR A 1 227 ? -3.329 -10.505 -67.852 1.00 51.44 227 TYR A N 1
ATOM 1868 C CA . TYR A 1 227 ? -2.922 -11.814 -67.379 1.00 51.44 227 TYR A CA 1
ATOM 1869 C C . TYR A 1 227 ? -4.147 -12.709 -67.539 1.00 51.44 227 TYR A C 1
ATOM 1871 O O . TYR A 1 227 ? -5.209 -12.391 -67.015 1.00 51.44 227 TYR A O 1
ATOM 1879 N N . HIS A 1 228 ? -4.018 -13.811 -68.276 1.00 53.47 228 HIS A N 1
ATOM 1880 C CA . HIS A 1 228 ? -4.921 -14.942 -68.087 1.00 53.47 228 HIS A CA 1
ATOM 1881 C C . HIS A 1 228 ? -4.641 -15.488 -66.683 1.00 53.47 228 HIS A C 1
ATOM 1883 O O . HIS A 1 228 ? -3.781 -16.353 -66.495 1.00 53.47 228 HIS A O 1
ATOM 1889 N N . GLU A 1 229 ? -5.284 -14.902 -65.676 1.00 56.84 229 GLU A N 1
ATOM 1890 C CA . GLU A 1 229 ? -5.380 -15.512 -64.360 1.00 56.84 229 GLU A CA 1
ATOM 1891 C C . GLU A 1 229 ? -6.169 -16.802 -64.560 1.00 56.84 229 GLU A C 1
ATOM 1893 O O . GLU A 1 229 ? -7.377 -16.787 -64.763 1.00 56.84 229 GLU A O 1
ATOM 1898 N N . ARG A 1 230 ? -5.474 -17.947 -64.548 1.00 57.19 230 ARG A N 1
ATOM 1899 C CA . ARG A 1 230 ? -6.144 -19.180 -64.140 1.00 57.19 230 ARG A CA 1
ATOM 1900 C C . ARG A 1 230 ? -6.767 -18.857 -62.793 1.00 57.19 230 ARG A C 1
ATOM 1902 O O . ARG A 1 230 ? -6.055 -18.384 -61.902 1.00 57.19 230 ARG A O 1
ATOM 1909 N N . ASP A 1 231 ? -8.064 -19.088 -62.668 1.00 58.09 231 ASP A N 1
ATOM 1910 C CA . ASP A 1 231 ? -8.874 -18.833 -61.479 1.00 58.09 231 ASP A CA 1
ATOM 1911 C C . ASP A 1 231 ? -8.509 -19.770 -60.301 1.00 58.09 231 ASP A C 1
ATOM 1913 O O . ASP A 1 231 ? -9.342 -20.236 -59.529 1.00 58.09 231 ASP A O 1
ATOM 1917 N N . ASP A 1 232 ? -7.213 -19.988 -60.071 1.00 59.94 232 ASP A N 1
ATOM 1918 C CA . ASP A 1 232 ? -6.636 -20.596 -58.878 1.00 59.94 232 ASP A CA 1
ATOM 1919 C C . ASP A 1 232 ? -7.192 -19.953 -57.598 1.00 59.94 232 ASP A C 1
ATOM 1921 O O . ASP A 1 232 ? -7.194 -20.572 -56.533 1.00 59.94 232 ASP A O 1
ATOM 1925 N N . PHE A 1 233 ? -7.615 -18.688 -57.659 1.00 62.75 233 PHE A N 1
ATOM 1926 C CA . PHE A 1 233 ? -8.139 -17.974 -56.506 1.00 62.75 233 PHE A CA 1
ATOM 1927 C C . PHE A 1 233 ? -9.512 -18.497 -56.073 1.00 62.75 233 PHE A C 1
ATOM 1929 O O . PHE A 1 233 ? -9.715 -18.744 -54.878 1.00 62.75 233 PHE A O 1
ATOM 1936 N N . THR A 1 234 ? -10.439 -18.705 -57.011 1.00 67.44 234 THR A N 1
ATOM 1937 C CA . THR A 1 234 ? -11.794 -19.184 -56.702 1.00 67.44 234 THR A CA 1
ATOM 1938 C C . THR A 1 234 ? -11.754 -20.653 -56.290 1.00 67.44 234 THR A C 1
ATOM 1940 O O . THR A 1 234 ? -12.320 -21.008 -55.253 1.00 67.44 234 THR A O 1
ATOM 1943 N N . GLU A 1 235 ? -10.961 -21.477 -56.976 1.00 70.94 235 GLU A N 1
ATOM 1944 C CA . GLU A 1 235 ? -10.783 -22.891 -56.638 1.00 70.94 235 GLU A CA 1
ATOM 1945 C C . GLU A 1 235 ? -10.092 -23.094 -55.281 1.00 70.94 235 GLU A C 1
ATOM 1947 O O . GLU A 1 235 ? -10.517 -23.924 -54.468 1.00 70.94 235 GLU A O 1
ATOM 1952 N N . ARG A 1 236 ? -9.051 -22.308 -54.960 1.00 69.06 236 ARG A N 1
ATOM 1953 C CA . ARG A 1 236 ? -8.417 -22.357 -53.626 1.00 69.06 236 ARG A CA 1
ATOM 1954 C C . ARG A 1 236 ? -9.367 -21.878 -52.536 1.00 69.06 236 ARG A C 1
ATOM 1956 O O . ARG A 1 236 ? -9.289 -22.379 -51.412 1.00 69.06 236 ARG A O 1
ATOM 1963 N N . ARG A 1 237 ? -10.247 -20.918 -52.835 1.00 74.12 237 ARG A N 1
ATOM 1964 C CA . ARG A 1 237 ? -11.256 -20.427 -51.889 1.00 74.12 237 ARG A CA 1
ATOM 1965 C C . ARG A 1 237 ? -12.319 -21.491 -51.626 1.00 74.12 237 ARG A C 1
ATOM 1967 O O . ARG A 1 237 ? -12.612 -21.745 -50.460 1.00 74.12 237 ARG A O 1
ATOM 1974 N N . GLN A 1 238 ? -12.804 -22.167 -52.665 1.00 76.81 238 GLN A N 1
ATOM 1975 C CA . GLN A 1 238 ? -13.735 -23.291 -52.538 1.00 76.81 238 GLN A CA 1
ATOM 1976 C C . GLN A 1 238 ? -13.107 -24.464 -51.769 1.00 76.81 238 GLN A C 1
ATOM 1978 O O . GLN A 1 238 ? -13.705 -24.952 -50.812 1.00 76.81 238 GLN A O 1
ATOM 1983 N N . LYS A 1 239 ? -11.856 -24.844 -52.074 1.00 75.69 239 LYS A N 1
ATOM 1984 C CA . LYS A 1 239 ? -11.132 -25.885 -51.315 1.00 75.69 239 LYS A CA 1
ATOM 1985 C C . LYS A 1 239 ? -10.933 -25.526 -49.844 1.00 75.69 239 LYS A C 1
ATOM 1987 O O . LYS A 1 239 ? -11.004 -26.411 -49.001 1.00 75.69 239 LYS A O 1
ATOM 1992 N N . LYS A 1 240 ? -10.691 -24.251 -49.514 1.00 74.62 240 LYS A N 1
ATOM 1993 C CA . LYS A 1 240 ? -10.586 -23.791 -48.116 1.00 74.62 240 LYS A CA 1
ATOM 1994 C C . LYS A 1 240 ? -11.935 -23.772 -47.397 1.00 74.62 240 LYS A C 1
ATOM 1996 O O . LYS A 1 240 ? -11.972 -24.109 -46.221 1.00 74.62 240 LYS A O 1
ATOM 2001 N N . LEU A 1 241 ? -13.017 -23.408 -48.086 1.00 74.12 241 LEU A N 1
ATOM 2002 C CA . LEU A 1 241 ? -14.381 -23.448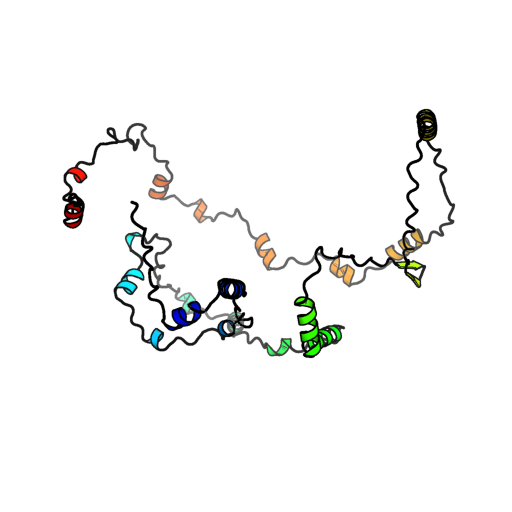 -47.543 1.00 74.12 241 LEU A CA 1
ATOM 2003 C C . LEU A 1 241 ? -14.850 -24.885 -47.270 1.00 74.12 241 LEU A C 1
ATOM 2005 O O . LEU A 1 241 ? -15.551 -25.120 -46.293 1.00 74.12 241 LEU A O 1
ATOM 2009 N N . ALA A 1 242 ? -14.417 -25.850 -48.085 1.00 75.12 242 ALA A N 1
ATOM 2010 C CA . ALA A 1 242 ? -14.757 -27.264 -47.926 1.00 75.12 242 ALA A CA 1
ATOM 2011 C C . ALA A 1 242 ? -13.973 -27.989 -46.810 1.00 75.12 242 ALA A C 1
ATOM 2013 O O . ALA A 1 242 ? -14.246 -29.157 -46.523 1.00 75.12 242 ALA A O 1
ATOM 2014 N N . GLN A 1 243 ? -12.988 -27.344 -46.170 1.00 80.12 243 GLN A N 1
ATOM 2015 C CA . GLN A 1 243 ? -12.239 -27.980 -45.085 1.00 80.12 243 GLN A CA 1
ATOM 2016 C C . GLN A 1 243 ? -13.123 -28.142 -43.848 1.00 80.12 243 GLN A C 1
ATOM 2018 O O . GLN A 1 243 ? -13.558 -27.171 -43.230 1.00 80.12 243 GLN A O 1
ATOM 2023 N N . ARG A 1 244 ? -13.356 -29.397 -43.452 1.00 82.56 244 ARG A N 1
ATOM 2024 C CA . ARG A 1 244 ? -14.043 -29.719 -42.199 1.00 82.56 244 ARG A CA 1
ATOM 2025 C C . ARG A 1 244 ? -13.241 -29.158 -41.025 1.00 82.56 244 ARG A C 1
ATOM 2027 O O . ARG A 1 244 ? -12.040 -29.390 -40.917 1.00 82.56 244 ARG A O 1
ATOM 2034 N N . ALA A 1 245 ? -13.916 -28.431 -40.138 1.00 86.38 245 ALA A N 1
ATOM 2035 C CA . ALA A 1 245 ? -13.290 -27.889 -38.940 1.00 86.38 245 ALA A CA 1
ATOM 2036 C C . ALA A 1 245 ? -12.731 -29.023 -38.064 1.00 86.38 245 ALA A C 1
ATOM 2038 O O . ALA A 1 245 ? -13.477 -29.915 -37.652 1.00 86.38 245 ALA A O 1
ATOM 2039 N N . ASN A 1 246 ? -11.432 -28.950 -37.760 1.00 91.69 246 ASN A N 1
ATOM 2040 C CA . ASN A 1 246 ? -10.760 -29.860 -36.834 1.00 91.69 246 ASN A CA 1
ATOM 2041 C C . ASN A 1 246 ? -11.416 -29.816 -35.446 1.00 91.69 246 ASN A C 1
ATOM 2043 O O . ASN A 1 246 ? -11.974 -28.794 -35.039 1.00 91.69 246 ASN A O 1
ATOM 2047 N N . GLU A 1 247 ? -11.279 -30.892 -34.674 1.00 92.44 247 GLU A N 1
ATOM 2048 C CA . GLU A 1 247 ? -11.818 -30.984 -33.308 1.00 92.44 247 GLU A CA 1
ATOM 2049 C C . GLU A 1 247 ? -11.360 -29.835 -32.403 1.00 92.44 247 GLU A C 1
ATOM 2051 O O . GLU A 1 247 ? -12.115 -29.358 -31.562 1.00 92.44 247 GLU A O 1
ATOM 2056 N N . THR A 1 248 ? -10.137 -29.340 -32.601 1.00 88.81 248 THR A N 1
ATOM 2057 C CA . THR A 1 248 ? -9.604 -28.175 -31.886 1.00 88.81 248 THR A CA 1
ATOM 2058 C C . THR A 1 248 ? -10.356 -26.894 -32.226 1.00 88.81 248 THR A C 1
ATOM 2060 O O . THR A 1 248 ? -10.667 -26.121 -31.327 1.00 88.81 248 THR A O 1
ATOM 2063 N N . ILE A 1 249 ? -10.694 -26.682 -33.500 1.00 90.00 249 ILE A N 1
ATOM 2064 C CA . ILE A 1 249 ? -11.482 -25.531 -33.956 1.00 90.00 249 ILE A CA 1
ATOM 2065 C C . ILE A 1 249 ? -12.901 -25.631 -33.395 1.00 90.00 249 ILE A C 1
ATOM 2067 O O . ILE A 1 249 ? -13.416 -24.635 -32.901 1.00 90.00 249 ILE A O 1
ATOM 2071 N N . ARG A 1 250 ? -13.499 -26.831 -33.375 1.00 92.12 250 ARG A N 1
ATOM 2072 C CA . ARG A 1 250 ? -14.809 -27.062 -32.740 1.00 92.12 250 ARG A CA 1
ATOM 2073 C C . ARG A 1 250 ? -14.775 -26.753 -31.240 1.00 92.12 250 ARG A C 1
ATOM 2075 O O . ARG A 1 250 ? -15.648 -26.049 -30.753 1.00 92.12 250 ARG A O 1
ATOM 2082 N N . LYS A 1 251 ? -13.734 -27.196 -30.524 1.00 92.38 251 LYS A N 1
ATOM 2083 C CA . LYS A 1 251 ? -13.527 -26.889 -29.095 1.00 92.38 251 LYS A CA 1
ATOM 2084 C C . LYS A 1 251 ? -13.306 -25.397 -28.828 1.00 92.38 251 LYS A C 1
ATOM 2086 O O . LYS A 1 251 ? -13.762 -24.904 -27.807 1.00 92.38 251 LYS A O 1
ATOM 2091 N N . LEU A 1 252 ? -12.608 -24.689 -29.719 1.00 89.44 252 LEU A N 1
ATOM 2092 C CA . LEU A 1 252 ? -12.382 -23.242 -29.606 1.00 89.44 252 LEU A CA 1
ATOM 2093 C C . LEU A 1 252 ? -13.606 -22.407 -29.998 1.00 89.44 252 LEU A C 1
ATOM 2095 O O . LEU A 1 252 ? -13.725 -21.277 -29.535 1.00 89.44 252 LEU A O 1
ATOM 2099 N N . ALA A 1 253 ? -14.475 -22.940 -30.859 1.00 92.19 253 ALA A N 1
ATOM 2100 C CA . ALA A 1 253 ? -15.726 -22.299 -31.250 1.00 92.19 253 ALA A CA 1
ATOM 2101 C C . ALA A 1 253 ? -16.787 -22.370 -30.143 1.00 92.19 253 ALA A C 1
ATOM 2103 O O . ALA A 1 253 ? -17.658 -21.505 -30.085 1.00 92.19 253 ALA A O 1
ATOM 2104 N N . LEU A 1 254 ? -16.710 -23.370 -29.256 1.00 92.44 254 LEU A N 1
ATOM 2105 C CA . LEU A 1 254 ? -17.549 -23.407 -28.064 1.00 92.44 254 LEU A CA 1
ATOM 2106 C C . LEU A 1 254 ? -17.143 -22.274 -27.105 1.00 92.44 254 LEU A C 1
ATOM 2108 O O . LEU A 1 254 ? -15.946 -22.066 -26.872 1.00 92.44 254 LEU A O 1
ATOM 2112 N N . PRO A 1 255 ? -18.113 -21.542 -26.527 1.00 89.44 255 PRO A N 1
ATOM 2113 C CA . PRO A 1 255 ? -17.816 -20.528 -25.530 1.00 89.44 255 PRO A CA 1
ATOM 2114 C C . PRO A 1 255 ? -17.117 -21.185 -24.339 1.00 89.44 255 PRO A C 1
ATOM 2116 O O . PRO A 1 255 ? -17.514 -22.254 -23.872 1.00 89.44 255 PRO A O 1
ATOM 2119 N N . LYS A 1 256 ? -16.056 -20.546 -23.841 1.00 88.00 256 LYS A N 1
ATOM 2120 C CA . LYS A 1 256 ? -15.393 -21.025 -22.627 1.00 88.00 256 LYS A CA 1
ATOM 2121 C C . LYS A 1 256 ? -16.372 -20.890 -21.456 1.00 88.00 256 LYS A C 1
ATOM 2123 O O . LYS A 1 256 ? -16.957 -19.814 -21.317 1.00 88.00 256 LYS A O 1
AT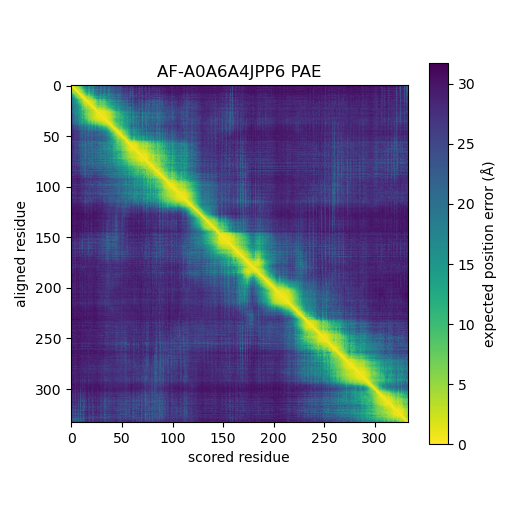OM 2128 N N . PRO A 1 257 ? -16.547 -21.928 -20.618 1.00 85.56 257 PRO A N 1
ATOM 2129 C CA . PRO A 1 257 ? -17.360 -21.798 -19.420 1.00 85.56 257 PRO A CA 1
ATOM 2130 C C . PRO A 1 257 ? -16.762 -20.710 -18.526 1.00 85.56 257 PRO A C 1
ATOM 2132 O O . PRO A 1 257 ? -15.541 -20.605 -18.379 1.00 85.56 257 PRO A O 1
ATOM 2135 N N . ILE A 1 258 ? -17.636 -19.877 -17.967 1.00 85.44 258 ILE A N 1
ATOM 2136 C CA . ILE A 1 258 ? -17.249 -18.829 -17.026 1.00 85.44 258 ILE A CA 1
ATOM 2137 C C . ILE A 1 258 ? -16.688 -19.527 -15.774 1.00 85.44 258 ILE A C 1
ATOM 2139 O O . ILE A 1 258 ? -17.355 -20.437 -15.267 1.00 85.44 258 ILE A O 1
ATOM 2143 N N . PRO A 1 259 ? -15.487 -19.152 -15.289 1.00 85.06 259 PRO A N 1
ATOM 2144 C CA . PRO A 1 259 ? -14.909 -19.747 -14.085 1.00 85.06 259 PRO A CA 1
ATOM 2145 C C . PRO A 1 259 ? -15.843 -19.548 -12.886 1.00 85.06 259 PRO A C 1
ATOM 2147 O O . PRO A 1 259 ? -16.535 -18.534 -12.811 1.00 85.06 259 PRO A O 1
ATOM 2150 N N . GLU A 1 260 ? -15.856 -20.496 -11.946 1.00 81.31 260 GLU A N 1
ATOM 2151 C CA . GLU A 1 260 ? -16.753 -20.482 -10.775 1.00 81.31 260 GLU A CA 1
ATOM 2152 C C . GLU A 1 260 ? -16.656 -19.174 -9.971 1.00 81.31 260 GLU A C 1
ATOM 2154 O O . GLU A 1 260 ? -17.669 -18.645 -9.518 1.00 81.31 260 GLU A O 1
ATOM 2159 N N . GLU A 1 261 ? -15.462 -18.582 -9.903 1.00 79.06 261 GLU A N 1
ATOM 2160 C CA . GLU A 1 261 ? -15.211 -17.279 -9.275 1.00 79.06 261 GLU A CA 1
ATOM 2161 C C . GLU A 1 261 ? -16.031 -16.143 -9.908 1.00 79.06 261 GLU A C 1
ATOM 2163 O O . GLU A 1 261 ? -16.574 -15.300 -9.203 1.00 79.06 261 GLU A O 1
ATOM 2168 N N . ALA A 1 262 ? -16.196 -16.142 -11.233 1.00 72.44 262 ALA A N 1
ATOM 2169 C CA . ALA A 1 262 ? -16.973 -15.124 -11.943 1.00 72.44 262 ALA A CA 1
ATOM 2170 C C . ALA A 1 262 ? -18.486 -15.426 -11.962 1.00 72.44 262 ALA A C 1
ATOM 2172 O O . ALA A 1 262 ? -19.288 -14.564 -12.321 1.00 72.44 262 ALA A O 1
ATOM 2173 N N . GLN A 1 263 ? -18.907 -16.630 -11.553 1.00 73.81 263 GLN A N 1
ATOM 2174 C CA . GLN A 1 263 ? -20.327 -16.946 -11.361 1.00 73.81 263 GLN A CA 1
ATOM 2175 C C . GLN A 1 263 ? -20.886 -16.353 -10.057 1.00 73.81 263 GLN A C 1
ATOM 2177 O O . GLN A 1 263 ? -22.093 -16.106 -9.972 1.00 73.81 263 GLN A O 1
ATOM 2182 N N . LEU A 1 264 ? -20.031 -16.098 -9.058 1.00 68.62 264 LEU A N 1
ATOM 2183 C CA . LEU A 1 264 ? -20.406 -15.426 -7.806 1.00 68.62 264 LEU A CA 1
ATOM 2184 C C . LEU A 1 264 ? -20.880 -13.986 -8.054 1.00 68.62 264 LEU A C 1
ATOM 2186 O O . LEU A 1 264 ? -21.904 -13.581 -7.502 1.00 68.62 264 LEU A O 1
ATOM 2190 N N . ASP A 1 265 ? -20.220 -13.265 -8.962 1.00 67.56 265 ASP A N 1
ATOM 2191 C CA . ASP A 1 265 ? -20.579 -11.886 -9.313 1.00 67.56 265 ASP A CA 1
ATOM 2192 C C . ASP A 1 265 ? -21.907 -11.789 -10.077 1.00 67.56 265 ASP A C 1
ATOM 2194 O O . ASP A 1 265 ? -22.681 -10.861 -9.861 1.00 67.56 265 ASP A O 1
ATOM 2198 N N . LEU A 1 266 ? -22.247 -12.777 -10.912 1.00 71.06 266 LEU A N 1
ATOM 2199 C CA . LEU A 1 266 ? -23.530 -12.795 -11.635 1.00 71.06 266 LEU A CA 1
ATOM 2200 C C . LEU A 1 266 ? -24.736 -12.999 -10.703 1.00 71.06 266 LEU A C 1
ATOM 2202 O O . LEU A 1 266 ? -25.852 -12.586 -11.025 1.00 71.06 266 LEU A O 1
ATOM 2206 N N . LYS A 1 267 ? -24.527 -13.631 -9.541 1.00 71.81 267 LYS A N 1
ATOM 2207 C CA . LYS A 1 267 ? -25.556 -13.791 -8.498 1.00 71.81 267 LYS A CA 1
ATOM 2208 C C . LYS A 1 267 ? -25.598 -12.609 -7.527 1.00 71.81 267 LYS A C 1
ATOM 2210 O O . LYS A 1 267 ? -26.558 -12.494 -6.756 1.00 71.81 267 LYS A O 1
ATOM 2215 N N . PHE A 1 268 ? -24.596 -11.733 -7.552 1.00 79.31 268 PHE A N 1
ATOM 2216 C CA . PHE A 1 268 ? -24.537 -10.553 -6.705 1.00 79.31 268 PHE A CA 1
ATOM 2217 C C . PHE A 1 268 ? -25.535 -9.504 -7.205 1.00 79.31 268 PHE A C 1
ATOM 2219 O O . PHE A 1 268 ? -25.415 -8.957 -8.297 1.00 79.31 268 PHE A O 1
ATOM 2226 N N . LYS A 1 269 ? -26.565 -9.227 -6.400 1.00 81.12 269 LYS A N 1
ATOM 2227 C CA . LYS A 1 269 ? -27.530 -8.151 -6.655 1.00 81.12 269 LYS A CA 1
ATOM 2228 C C . LYS A 1 269 ? -27.076 -6.920 -5.866 1.00 81.12 269 LYS A C 1
ATOM 2230 O O . LYS A 1 269 ? -27.418 -6.839 -4.686 1.00 81.12 269 LYS A O 1
ATOM 2235 N N . PRO A 1 270 ? -26.340 -5.968 -6.472 1.00 79.44 270 PRO A N 1
ATOM 2236 C CA . PRO A 1 270 ? -25.694 -4.871 -5.742 1.00 79.44 270 PRO A CA 1
ATOM 2237 C C . PRO A 1 270 ? -26.685 -3.973 -4.989 1.00 79.44 270 PRO A C 1
ATOM 2239 O O . PRO A 1 270 ? -26.328 -3.357 -3.993 1.00 79.44 270 PRO A O 1
ATOM 2242 N N . PHE A 1 271 ? -27.946 -3.936 -5.426 1.00 83.44 271 PHE A N 1
ATOM 2243 C CA . PHE A 1 271 ? -29.005 -3.118 -4.828 1.00 83.44 271 PHE A CA 1
ATOM 2244 C C . PHE A 1 271 ? -29.922 -3.890 -3.872 1.00 83.44 271 PHE A C 1
ATOM 2246 O O . PHE A 1 271 ? -30.975 -3.388 -3.482 1.00 83.44 271 PHE A O 1
ATOM 2253 N N . LYS A 1 272 ? -29.575 -5.128 -3.499 1.00 89.75 272 LYS A N 1
ATOM 2254 C CA . LYS A 1 272 ? -30.365 -5.887 -2.526 1.00 89.75 272 LYS A CA 1
ATOM 2255 C C . LYS A 1 272 ? -30.097 -5.340 -1.122 1.00 89.75 272 LYS A C 1
ATOM 2257 O O . LYS A 1 272 ? -29.155 -5.749 -0.453 1.00 89.75 272 LYS A O 1
ATOM 2262 N N . ILE A 1 273 ? -30.949 -4.420 -0.684 1.00 87.56 273 ILE A N 1
ATOM 2263 C CA . ILE A 1 273 ? -30.924 -3.875 0.675 1.00 87.56 273 ILE A CA 1
ATOM 2264 C C . ILE A 1 273 ? -31.384 -4.962 1.658 1.00 87.56 273 ILE A C 1
ATOM 2266 O O . ILE A 1 273 ? -32.339 -5.700 1.400 1.00 87.56 273 ILE A O 1
ATOM 2270 N N . ASN A 1 274 ? -30.705 -5.074 2.800 1.00 89.12 274 ASN A N 1
ATOM 2271 C CA . ASN A 1 274 ? -31.105 -5.989 3.867 1.00 89.12 274 ASN A CA 1
ATOM 2272 C C . ASN A 1 274 ? -32.468 -5.574 4.443 1.00 89.12 274 ASN A C 1
ATOM 2274 O O . ASN A 1 274 ? -32.681 -4.401 4.739 1.00 89.12 274 ASN A O 1
ATOM 2278 N N . LYS A 1 275 ? -33.375 -6.533 4.683 1.00 92.19 275 LYS A N 1
ATOM 2279 C CA . LYS A 1 275 ? -34.717 -6.252 5.240 1.00 92.19 275 LYS A CA 1
ATOM 2280 C C . LYS A 1 275 ? -34.654 -5.478 6.565 1.00 92.19 275 LYS A C 1
ATOM 2282 O O . LYS A 1 275 ? -35.445 -4.575 6.785 1.00 92.19 275 LYS A O 1
ATOM 2287 N N . GLY A 1 276 ? -33.665 -5.774 7.411 1.00 91.06 276 GLY A N 1
ATOM 2288 C CA . GLY A 1 276 ? -33.446 -5.034 8.658 1.00 91.06 276 GLY A CA 1
ATOM 2289 C C . GLY A 1 276 ? -33.068 -3.564 8.447 1.00 91.06 276 GLY A C 1
ATOM 2290 O O . GLY A 1 276 ? -33.478 -2.722 9.233 1.00 91.06 276 GLY A O 1
ATOM 2291 N N . ALA A 1 277 ? -32.353 -3.236 7.365 1.00 92.00 277 ALA A N 1
ATOM 2292 C CA . ALA A 1 277 ? -32.008 -1.853 7.038 1.00 92.00 277 ALA A CA 1
ATOM 2293 C C . ALA A 1 277 ? -33.229 -1.057 6.547 1.00 92.00 277 ALA A C 1
ATOM 2295 O O . ALA A 1 277 ? -33.354 0.117 6.871 1.00 92.00 277 ALA A O 1
ATOM 2296 N N . LEU A 1 278 ? -34.158 -1.703 5.831 1.00 93.19 278 LEU A N 1
ATOM 2297 C CA . LEU A 1 278 ? -35.434 -1.096 5.422 1.00 93.19 278 LEU A CA 1
ATOM 2298 C C . LEU A 1 278 ? -36.330 -0.732 6.614 1.00 93.19 278 LEU A C 1
ATOM 2300 O O . LEU A 1 278 ? -37.060 0.251 6.553 1.00 93.19 278 LEU A O 1
ATOM 2304 N N . HIS A 1 279 ? -36.277 -1.517 7.691 1.00 93.88 279 HIS A N 1
ATOM 2305 C CA . HIS A 1 279 ? -37.089 -1.304 8.894 1.00 93.88 279 HIS A CA 1
ATOM 2306 C C . HIS A 1 279 ? -36.338 -0.591 10.025 1.00 93.88 279 HIS A C 1
ATOM 2308 O O . HIS A 1 279 ? -36.860 -0.471 11.134 1.00 93.88 279 HIS A O 1
ATOM 2314 N N . TYR A 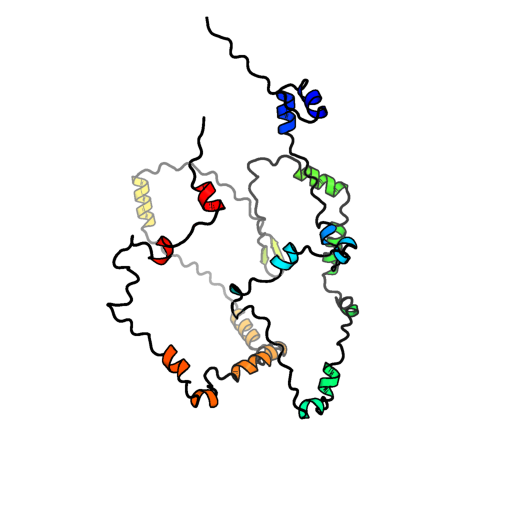1 280 ? -35.113 -0.126 9.774 1.00 95.69 280 TYR A N 1
ATOM 2315 C CA . TYR A 1 280 ? -34.309 0.523 10.796 1.00 95.69 280 TYR A CA 1
ATOM 2316 C C . TYR A 1 280 ? -34.875 1.906 11.137 1.00 95.69 280 TYR A C 1
ATOM 2318 O O . TYR A 1 280 ? -34.968 2.786 10.283 1.00 95.69 280 TYR A O 1
ATOM 2326 N N . LYS A 1 281 ? -35.217 2.108 12.412 1.00 95.75 281 LYS A N 1
ATOM 2327 C CA . LYS A 1 281 ? -35.559 3.423 12.960 1.00 95.75 281 LYS A CA 1
ATOM 2328 C C . LYS A 1 281 ? -34.286 4.066 13.506 1.00 95.75 281 LYS A C 1
ATOM 2330 O O . LYS A 1 281 ? -33.623 3.484 14.363 1.00 95.75 281 LYS A O 1
ATOM 2335 N N . ALA A 1 282 ? -33.940 5.246 12.995 1.00 95.69 282 ALA A N 1
ATOM 2336 C CA . ALA A 1 282 ? -32.779 5.991 13.468 1.00 95.69 282 ALA A CA 1
ATOM 2337 C C . ALA A 1 282 ? -32.936 6.350 14.952 1.00 95.69 282 ALA A C 1
ATOM 2339 O O . ALA A 1 282 ? -34.021 6.720 15.399 1.00 95.69 282 ALA A O 1
ATOM 2340 N N . THR A 1 283 ? -31.848 6.249 15.714 1.00 97.44 283 THR A N 1
ATOM 2341 C CA . THR A 1 283 ? -31.834 6.703 17.108 1.00 97.44 283 THR A CA 1
ATOM 2342 C C . THR A 1 283 ? -31.925 8.226 17.170 1.00 97.44 283 THR A C 1
ATOM 2344 O O . THR A 1 283 ? -31.495 8.919 16.246 1.00 97.44 283 THR A O 1
ATOM 2347 N N . GLU A 1 284 ? -32.421 8.763 18.285 1.00 96.19 284 GLU A N 1
ATOM 2348 C CA . GLU A 1 284 ? -32.535 10.213 18.504 1.00 96.19 284 GLU A CA 1
ATOM 2349 C C . GLU A 1 284 ? -31.209 10.939 18.259 1.00 96.19 284 GLU A C 1
ATOM 2351 O O . GLU A 1 284 ? -31.173 11.970 17.600 1.00 96.19 284 GLU A O 1
ATOM 2356 N N . ARG A 1 285 ? -30.088 10.347 18.687 1.00 94.56 285 ARG A N 1
ATOM 2357 C CA . ARG A 1 285 ? -28.748 10.891 18.434 1.00 94.56 285 ARG A CA 1
ATOM 2358 C C . ARG A 1 285 ? -28.389 10.949 16.947 1.00 94.56 285 ARG A C 1
ATOM 2360 O O . ARG A 1 285 ? -27.704 11.869 16.517 1.00 94.56 285 ARG A O 1
ATOM 2367 N N . ILE A 1 286 ? -28.788 9.954 16.157 1.00 96.00 286 ILE A N 1
ATOM 2368 C CA . ILE A 1 286 ? -28.549 9.978 14.707 1.00 96.00 286 ILE A CA 1
ATOM 2369 C C . ILE A 1 286 ? -29.406 11.070 14.070 1.00 96.00 286 ILE A C 1
ATOM 2371 O O . ILE A 1 286 ? -28.920 11.775 13.192 1.00 96.00 286 ILE A O 1
ATOM 2375 N N . ILE A 1 287 ? -30.639 11.249 14.548 1.00 96.75 287 ILE A N 1
ATOM 2376 C CA . ILE A 1 287 ? -31.531 12.317 14.090 1.00 96.75 287 ILE A CA 1
ATOM 2377 C C . ILE A 1 287 ? -30.927 13.691 14.408 1.00 96.75 287 ILE A C 1
ATOM 2379 O O . ILE A 1 287 ? -30.823 14.510 13.500 1.00 96.75 287 ILE A O 1
ATOM 2383 N N . THR A 1 288 ? -30.439 13.926 15.632 1.00 94.81 288 THR A N 1
ATOM 2384 C CA . THR A 1 288 ? -29.824 15.214 16.012 1.00 94.81 288 THR A CA 1
ATOM 2385 C C . THR A 1 288 ? -28.548 15.522 15.233 1.00 94.81 288 THR A C 1
ATOM 2387 O O . THR A 1 288 ? -28.293 16.676 14.900 1.00 94.81 288 THR A O 1
ATOM 2390 N N . LEU A 1 289 ? -27.748 14.503 14.910 1.00 92.94 289 LEU A N 1
ATOM 2391 C CA . LEU A 1 289 ? -26.558 14.666 14.073 1.00 92.94 289 LEU A CA 1
ATOM 2392 C C . LEU A 1 289 ? -26.894 14.862 12.589 1.00 92.94 289 LEU A C 1
ATOM 2394 O O . LEU A 1 289 ? -26.142 15.531 11.883 1.00 92.94 289 LEU A O 1
ATOM 2398 N N . ALA A 1 290 ? -27.983 14.260 12.107 1.00 94.38 290 ALA A N 1
ATOM 2399 C CA . ALA A 1 290 ? -28.432 14.396 10.725 1.00 94.38 290 ALA A CA 1
ATOM 2400 C C . ALA A 1 290 ? -29.108 15.749 10.470 1.00 94.38 290 ALA A C 1
ATOM 2402 O O . ALA A 1 290 ? -29.025 16.274 9.359 1.00 94.38 290 ALA A O 1
ATOM 2403 N N . THR A 1 291 ? -29.762 16.328 11.481 1.00 92.50 291 THR A N 1
ATOM 2404 C CA . THR A 1 291 ? -30.298 17.686 11.381 1.00 92.50 291 THR A CA 1
ATOM 2405 C C . THR A 1 291 ? -29.151 18.694 11.309 1.00 92.50 291 THR A C 1
ATOM 2407 O O . THR A 1 291 ? -28.312 18.722 12.213 1.00 92.50 291 THR A O 1
ATOM 2410 N N . PRO A 1 292 ? -29.077 19.529 10.257 1.00 91.19 292 PRO A N 1
ATOM 2411 C CA . PRO A 1 292 ? -28.014 20.513 10.134 1.00 91.19 292 PRO A CA 1
ATOM 2412 C C . PRO A 1 292 ? -28.095 21.516 11.286 1.00 91.19 292 PRO A C 1
ATOM 2414 O O . PRO A 1 292 ? -29.172 22.010 11.623 1.00 91.19 292 PRO A O 1
ATOM 2417 N N . VAL A 1 293 ? -26.942 21.841 11.870 1.00 86.44 293 VAL A N 1
ATOM 2418 C CA . VAL A 1 293 ? -26.850 22.849 12.929 1.00 86.44 293 VAL A CA 1
ATOM 2419 C C . VAL A 1 293 ? -27.234 24.208 12.344 1.00 86.44 293 VAL A C 1
ATOM 2421 O O . VAL A 1 293 ? -26.509 24.763 11.516 1.00 86.44 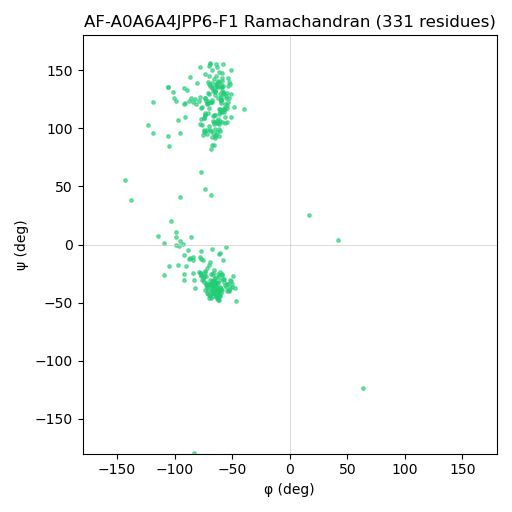293 VAL A O 1
ATOM 2424 N N . GLN A 1 294 ? -28.378 24.746 12.763 1.00 82.12 294 GLN A N 1
ATOM 2425 C CA . GLN A 1 294 ? -28.803 26.092 12.395 1.00 82.12 294 GLN A CA 1
ATOM 2426 C C . GLN A 1 294 ? -27.965 27.107 13.178 1.00 82.12 294 GLN A C 1
ATOM 2428 O O . GLN A 1 294 ? -28.231 27.377 14.347 1.00 82.12 294 GLN A O 1
ATOM 2433 N N . LYS A 1 295 ? -26.930 27.658 12.539 1.00 74.62 295 LYS A N 1
ATOM 2434 C CA . LYS A 1 295 ? -26.159 28.766 13.111 1.00 74.62 295 LYS A CA 1
ATOM 2435 C C . LYS A 1 295 ? -27.013 30.026 13.095 1.00 74.62 295 LYS A C 1
ATOM 2437 O O . LYS A 1 295 ? -27.472 30.449 12.033 1.00 74.62 295 LYS A O 1
ATOM 2442 N N . THR A 1 296 ? -27.219 30.645 14.252 1.00 72.88 296 THR A N 1
ATOM 2443 C CA . THR A 1 296 ? -27.843 31.972 14.294 1.00 72.88 296 THR A CA 1
ATOM 2444 C C . THR A 1 296 ? -26.788 33.006 13.904 1.00 72.88 296 THR A C 1
ATOM 2446 O O . THR A 1 296 ? -25.697 33.043 14.467 1.00 72.88 296 THR A O 1
ATOM 2449 N N . ALA A 1 297 ? -27.090 33.852 12.915 1.00 64.38 297 ALA A N 1
ATOM 2450 C CA . ALA A 1 297 ? -26.119 34.748 12.274 1.00 64.38 297 ALA A CA 1
ATOM 2451 C C . ALA A 1 297 ? -25.443 35.779 13.208 1.00 64.38 297 ALA A C 1
ATOM 2453 O O . ALA A 1 297 ? -24.538 36.483 12.774 1.00 64.38 297 ALA A O 1
ATOM 2454 N N . ARG A 1 298 ? -25.878 35.895 14.471 1.00 58.81 298 ARG A N 1
ATOM 2455 C CA . ARG A 1 298 ? -25.374 36.884 15.438 1.00 58.81 298 ARG A CA 1
ATOM 2456 C C . ARG A 1 298 ? -24.442 36.329 16.516 1.00 58.81 298 ARG A C 1
ATOM 2458 O O . ARG A 1 298 ? -23.762 37.126 17.143 1.00 58.81 298 ARG A O 1
ATOM 2465 N N . VAL A 1 299 ? -24.423 35.018 16.763 1.00 58.59 299 VAL A N 1
ATOM 2466 C CA . VAL A 1 299 ? -23.735 34.451 17.945 1.00 58.59 299 VAL A CA 1
ATOM 2467 C C . VAL A 1 299 ? -22.464 33.679 17.572 1.00 58.59 299 VAL A C 1
ATOM 2469 O O . VAL A 1 299 ? -21.517 33.655 18.350 1.00 58.59 299 VAL A O 1
ATOM 2472 N N . ASP A 1 300 ? -22.395 33.138 16.352 1.00 53.38 300 ASP A N 1
ATOM 2473 C CA . ASP A 1 300 ? -21.310 32.242 15.919 1.00 53.38 300 ASP A CA 1
ATOM 2474 C C . ASP A 1 300 ? -20.272 32.914 15.005 1.00 53.38 300 ASP A C 1
ATOM 2476 O O . ASP A 1 300 ? -19.563 32.242 14.248 1.00 53.38 300 ASP A O 1
ATOM 2480 N N . SER A 1 301 ? -20.176 34.244 15.016 1.00 61.88 301 SER A N 1
ATOM 2481 C CA . SER A 1 301 ? -18.996 34.894 14.457 1.00 61.88 301 SER A CA 1
ATOM 2482 C C . SER A 1 301 ? -17.846 34.705 15.444 1.00 61.88 301 SER A C 1
ATOM 2484 O O . SER A 1 301 ? -17.808 35.368 16.475 1.00 61.88 301 SER A O 1
ATOM 2486 N N . ASP A 1 302 ? -16.865 33.866 15.093 1.00 61.78 302 ASP A N 1
ATOM 2487 C CA . ASP A 1 302 ? -15.568 33.713 15.795 1.00 61.78 302 ASP A CA 1
ATOM 2488 C C . ASP A 1 302 ? -14.779 35.040 15.938 1.00 61.78 302 ASP A C 1
ATOM 2490 O O . ASP A 1 302 ? -13.694 35.103 16.523 1.00 61.78 302 ASP A O 1
ATOM 2494 N N . ILE A 1 303 ? -15.326 36.125 15.395 1.00 71.56 303 ILE A N 1
ATOM 2495 C CA . ILE A 1 303 ? -14.872 37.493 15.546 1.00 71.56 303 ILE A CA 1
ATOM 2496 C C . ILE A 1 303 ? -15.259 37.953 16.953 1.00 71.56 303 ILE A C 1
ATOM 2498 O O . ILE A 1 303 ? -16.381 38.384 17.210 1.00 71.56 303 ILE A O 1
ATOM 2502 N N . LYS A 1 304 ? -14.302 37.872 17.880 1.00 71.00 304 LYS A N 1
ATOM 2503 C CA . LYS A 1 304 ? -14.402 38.578 19.161 1.00 71.00 304 LYS A CA 1
ATOM 2504 C C . LYS A 1 304 ? -14.657 40.062 18.891 1.00 71.00 304 LYS A C 1
ATOM 2506 O O . LYS A 1 304 ? -13.950 40.651 18.078 1.00 71.00 304 LYS A O 1
ATOM 2511 N N . GLU A 1 305 ? -15.574 40.670 19.643 1.00 78.44 305 GLU A N 1
ATOM 2512 C CA . GLU A 1 305 ? -15.859 42.116 19.585 1.00 78.44 305 GLU A CA 1
ATOM 2513 C C . GLU A 1 305 ? -14.588 42.972 19.718 1.00 78.44 305 GLU A C 1
ATOM 2515 O O . GLU A 1 305 ? -14.478 44.027 19.103 1.00 78.44 305 GLU A O 1
ATOM 2520 N N . ASN A 1 306 ? -13.591 42.488 20.471 1.00 81.56 306 ASN A N 1
ATOM 2521 C CA . ASN A 1 306 ? -12.252 43.062 20.508 1.00 81.56 306 ASN A CA 1
ATOM 2522 C C . ASN A 1 306 ? -11.199 42.001 20.131 1.00 81.56 306 ASN A C 1
ATOM 2524 O O . ASN A 1 306 ? -10.851 41.163 20.973 1.00 81.56 306 ASN A O 1
ATOM 2528 N N . PRO A 1 307 ? -10.657 42.022 18.899 1.00 80.88 307 PRO A N 1
ATOM 2529 C CA . PRO A 1 307 ? -9.682 41.030 18.445 1.00 80.88 307 PRO A CA 1
ATOM 2530 C C . PRO A 1 307 ? -8.352 41.096 19.213 1.00 80.88 307 PRO A C 1
ATOM 2532 O O . PRO A 1 307 ? -7.646 40.092 19.295 1.00 80.88 307 PRO A O 1
ATOM 2535 N N . PHE A 1 308 ? -8.039 42.237 19.835 1.00 84.62 308 PHE A N 1
ATOM 2536 C CA . PHE A 1 308 ? -6.842 42.436 20.660 1.00 84.62 308 PHE A CA 1
ATOM 2537 C C . PHE A 1 308 ? -7.107 42.239 22.159 1.00 84.62 308 PHE A C 1
ATOM 2539 O O . PHE A 1 308 ? -6.192 42.324 22.979 1.00 84.62 308 PHE A O 1
ATOM 2546 N N . GLY A 1 309 ? -8.356 41.946 22.535 1.00 88.44 309 GLY A N 1
ATOM 2547 C CA . GLY A 1 309 ? -8.748 41.684 23.911 1.00 88.44 309 GLY A CA 1
ATOM 2548 C C . GLY A 1 309 ? -8.115 40.398 24.439 1.00 88.44 309 GLY A C 1
ATOM 2549 O O . GLY A 1 309 ? -8.487 39.285 24.053 1.00 88.44 309 GLY A O 1
ATOM 2550 N N . VAL A 1 310 ? -7.176 40.539 25.373 1.00 86.44 310 VAL A N 1
ATOM 2551 C CA . VAL A 1 310 ? -6.612 39.404 26.106 1.00 86.44 310 VAL A CA 1
ATOM 2552 C C . VAL A 1 310 ? -7.686 38.831 27.037 1.00 86.44 310 VAL A C 1
ATOM 2554 O O . VAL A 1 310 ? -8.416 39.555 27.712 1.00 86.44 310 VAL A O 1
ATOM 2557 N N . VAL A 1 311 ? -7.806 37.503 27.086 1.00 87.81 311 VAL A N 1
ATOM 2558 C CA . VAL A 1 311 ? -8.791 36.832 27.947 1.00 87.81 311 VAL A CA 1
ATOM 2559 C C . VAL A 1 311 ? -8.483 37.151 29.416 1.00 87.81 311 VAL A C 1
ATOM 2561 O O . VAL A 1 311 ? -7.340 37.024 29.844 1.00 87.81 311 VAL A O 1
ATOM 2564 N N . LYS A 1 312 ? -9.493 37.486 30.234 1.00 88.75 312 LYS A N 1
ATOM 2565 C CA . LYS A 1 312 ? -9.309 37.852 31.659 1.00 88.75 312 LYS A CA 1
ATOM 2566 C C . LYS A 1 312 ? -8.502 36.825 32.470 1.00 88.75 312 LYS A C 1
ATOM 2568 O O . LYS A 1 312 ? -7.796 37.193 33.401 1.00 88.75 312 LYS A O 1
ATOM 2573 N N . ARG A 1 313 ? -8.584 35.535 32.117 1.00 88.25 313 ARG A N 1
ATOM 2574 C CA . ARG A 1 313 ? -7.770 34.469 32.730 1.00 88.25 313 ARG A CA 1
ATOM 2575 C C . ARG A 1 313 ? -6.281 34.600 32.413 1.00 88.25 313 ARG A C 1
ATOM 2577 O O . ARG A 1 313 ? -5.471 34.331 33.286 1.00 88.25 313 ARG A O 1
ATOM 2584 N N . ALA A 1 314 ? -5.933 35.024 31.201 1.00 87.50 314 ALA A N 1
ATOM 2585 C CA . ALA A 1 314 ? -4.547 35.253 30.809 1.00 87.50 314 ALA A CA 1
ATOM 2586 C C . ALA A 1 314 ? -3.950 36.476 31.527 1.00 87.50 314 ALA A C 1
ATOM 2588 O O . ALA A 1 314 ? -2.797 36.421 31.925 1.00 87.50 314 ALA A O 1
ATOM 2589 N N . LEU A 1 315 ? -4.747 37.518 31.803 1.00 89.62 315 LEU A N 1
ATOM 2590 C CA . LEU A 1 315 ? -4.309 38.658 32.628 1.00 89.62 315 LEU A CA 1
ATOM 2591 C C . LEU A 1 315 ? -4.018 38.272 34.087 1.00 89.62 315 LEU A C 1
ATOM 2593 O O . LEU A 1 315 ? -3.195 38.899 34.739 1.00 89.62 315 LEU A O 1
ATOM 2597 N N . LYS A 1 316 ? -4.698 37.242 34.602 1.00 90.44 316 LYS A N 1
ATOM 2598 C CA . LYS A 1 316 ? -4.501 36.709 35.961 1.00 90.44 316 LYS A CA 1
ATOM 2599 C C . LYS A 1 316 ? -3.488 35.563 36.020 1.00 90.44 316 LYS A C 1
ATOM 2601 O O . LYS A 1 316 ? -3.294 34.982 37.085 1.00 90.44 316 LYS A O 1
ATOM 2606 N N . ALA A 1 317 ? -2.904 35.174 34.888 1.00 91.12 317 ALA A N 1
ATOM 2607 C CA . ALA A 1 317 ? -1.987 34.050 34.846 1.00 91.12 317 ALA A CA 1
ATOM 2608 C C . ALA A 1 317 ? -0.653 34.441 35.488 1.00 91.12 317 ALA A C 1
ATOM 2610 O O . ALA A 1 317 ? -0.025 35.422 35.097 1.00 91.12 317 ALA A O 1
ATOM 2611 N N . ILE A 1 318 ? -0.212 33.646 36.460 1.00 91.50 318 ILE A N 1
ATOM 2612 C CA . ILE A 1 318 ? 1.104 33.797 37.079 1.00 91.50 318 ILE A CA 1
ATOM 2613 C C . ILE A 1 318 ? 2.123 33.107 36.168 1.00 91.50 318 ILE A C 1
ATOM 2615 O O . ILE A 1 318 ? 1.959 31.936 35.814 1.00 91.50 318 ILE A O 1
ATOM 2619 N N . CYS A 1 319 ? 3.165 33.828 35.758 1.00 90.88 319 CYS A N 1
ATOM 2620 C CA . CYS A 1 319 ? 4.228 33.264 34.935 1.00 90.88 319 CYS A CA 1
ATOM 2621 C C . CYS A 1 319 ? 5.086 32.269 35.738 1.00 90.88 319 CYS A C 1
ATOM 2623 O O . CYS A 1 319 ? 5.324 32.426 36.933 1.00 90.88 319 CYS A O 1
ATOM 2625 N N . SER A 1 320 ? 5.564 31.211 35.076 1.00 94.81 320 SER A N 1
ATOM 2626 C CA . SER A 1 320 ? 6.510 30.275 35.699 1.00 94.81 320 SER A CA 1
ATOM 2627 C C . SER A 1 320 ? 7.861 30.954 35.955 1.00 94.81 320 SER A C 1
ATOM 2629 O O . SER A 1 320 ? 8.269 31.790 35.147 1.00 94.81 320 SER A O 1
ATOM 2631 N N . LYS A 1 321 ? 8.591 30.529 36.999 1.00 92.50 321 LYS A N 1
ATOM 2632 C CA . LYS A 1 321 ? 9.901 31.096 37.392 1.00 92.50 321 LYS A CA 1
ATOM 2633 C C . LYS A 1 321 ? 10.864 31.276 36.209 1.00 92.50 321 LYS A C 1
ATOM 2635 O O . LYS A 1 321 ? 11.355 32.370 35.977 1.00 92.50 321 LYS A O 1
ATOM 2640 N N . ARG A 1 322 ? 11.017 30.242 35.374 1.00 90.50 322 ARG A N 1
ATOM 2641 C CA . ARG A 1 322 ? 11.883 30.275 34.183 1.00 90.50 322 ARG A CA 1
ATOM 2642 C C . ARG A 1 322 ? 11.473 31.329 33.149 1.00 90.50 322 ARG A C 1
ATOM 2644 O O . ARG A 1 322 ? 12.324 31.932 32.513 1.00 90.50 322 ARG A O 1
ATOM 2651 N N . VAL A 1 323 ? 10.172 31.524 32.927 1.00 92.88 323 VAL A N 1
ATOM 2652 C CA . VAL A 1 323 ? 9.680 32.540 31.977 1.00 92.88 323 VAL A CA 1
ATOM 2653 C C . VAL A 1 323 ? 9.905 33.940 32.539 1.00 92.88 323 VAL A C 1
ATOM 2655 O O . VAL A 1 323 ? 10.223 34.841 31.774 1.00 92.88 323 VAL A O 1
ATOM 2658 N N . ALA A 1 324 ? 9.794 34.110 33.860 1.00 92.88 324 ALA A N 1
ATOM 2659 C CA . ALA A 1 324 ? 10.135 35.365 34.518 1.00 92.88 324 ALA A CA 1
ATOM 2660 C C . ALA A 1 324 ? 11.634 35.690 34.383 1.00 92.88 324 ALA A C 1
ATOM 2662 O O . ALA A 1 324 ? 11.962 36.820 34.047 1.00 92.88 324 ALA A O 1
ATOM 2663 N N . GLU A 1 325 ? 12.525 34.706 34.554 1.00 91.50 325 GLU A N 1
ATOM 2664 C CA . GLU A 1 325 ? 13.976 34.862 34.334 1.00 91.50 325 GLU A CA 1
ATOM 2665 C C . GLU A 1 325 ? 14.300 35.236 32.882 1.00 91.50 325 GLU A C 1
ATOM 2667 O O . GLU A 1 325 ? 15.024 36.191 32.633 1.00 91.50 325 GLU A O 1
ATOM 2672 N N . LEU A 1 326 ? 13.722 34.525 31.909 1.00 89.88 326 LEU A N 1
ATOM 2673 C CA . LEU A 1 326 ? 13.942 34.805 30.484 1.00 89.88 326 LEU A CA 1
ATOM 2674 C C . LEU A 1 326 ? 13.369 36.153 30.031 1.00 89.88 326 LEU A C 1
ATOM 2676 O O . LEU A 1 326 ? 13.813 36.689 29.019 1.00 89.88 326 LEU A O 1
ATOM 2680 N N . ALA A 1 327 ? 12.362 36.670 30.735 1.00 90.19 327 ALA A N 1
ATOM 2681 C CA . ALA A 1 327 ? 11.787 37.979 30.459 1.00 90.19 327 ALA A CA 1
ATOM 2682 C C . ALA A 1 327 ? 12.651 39.132 30.998 1.00 90.19 327 ALA A C 1
ATOM 2684 O O . ALA A 1 327 ? 12.384 40.286 30.661 1.00 90.19 327 ALA A O 1
ATOM 2685 N N . GLN A 1 328 ? 13.672 38.849 31.816 1.00 90.12 328 GLN A N 1
ATOM 2686 C CA . GLN A 1 328 ? 14.625 39.870 32.241 1.00 90.12 328 GLN A CA 1
ATOM 2687 C C . GLN A 1 328 ? 15.524 40.275 31.061 1.00 90.12 328 GLN A C 1
ATOM 2689 O O . GLN A 1 328 ? 15.935 39.420 30.270 1.00 90.12 328 GLN A O 1
ATOM 2694 N N . PRO A 1 329 ? 15.833 41.575 30.905 1.00 89.12 329 PRO A N 1
ATOM 2695 C CA . PRO A 1 329 ? 16.707 42.035 29.838 1.00 89.12 329 PRO A CA 1
ATOM 2696 C C . PRO A 1 329 ? 18.118 41.475 30.029 1.00 89.12 329 PRO A C 1
ATOM 2698 O O . PRO A 1 329 ? 18.697 41.551 31.111 1.00 89.12 329 PRO A O 1
ATOM 2701 N N . VAL A 1 330 ? 18.692 40.939 28.954 1.00 86.94 330 VAL A N 1
ATOM 2702 C CA . VAL A 1 330 ? 20.094 40.513 28.941 1.00 86.94 330 VAL A CA 1
ATOM 2703 C C . VAL A 1 330 ? 20.959 41.764 28.810 1.00 86.94 330 VAL A C 1
ATOM 2705 O O . VAL A 1 330 ? 20.990 42.370 27.738 1.00 86.94 330 VAL A O 1
ATOM 2708 N N . MET A 1 331 ? 21.646 42.160 29.883 1.00 76.12 331 MET A N 1
ATOM 2709 C CA . MET A 1 331 ? 22.671 43.203 29.798 1.00 76.12 331 MET A CA 1
ATOM 2710 C C . MET A 1 331 ? 23.873 42.651 29.022 1.00 76.12 331 MET A C 1
ATOM 2712 O O . MET A 1 331 ? 24.321 41.532 29.273 1.00 76.12 331 MET A O 1
ATOM 2716 N N . ARG A 1 332 ? 24.330 43.401 28.019 1.00 72.81 332 ARG A N 1
ATOM 2717 C CA . ARG A 1 332 ? 25.535 43.108 27.238 1.00 72.81 332 ARG A CA 1
ATOM 2718 C C . ARG A 1 332 ? 26.480 44.284 27.442 1.00 72.81 332 ARG A C 1
ATOM 2720 O O . ARG A 1 332 ? 26.058 45.406 27.169 1.00 72.81 332 ARG A O 1
ATOM 2727 N N . ASP A 1 333 ? 27.678 43.997 27.936 1.00 63.94 333 ASP A N 1
ATOM 2728 C CA . ASP A 1 333 ? 28.762 44.971 28.105 1.00 63.94 333 ASP A CA 1
ATOM 2729 C C . ASP A 1 333 ? 29.455 45.294 26.776 1.00 63.94 333 ASP A C 1
ATOM 2731 O O . ASP A 1 333 ? 29.519 44.388 25.902 1.00 63.94 333 ASP A O 1
#

Foldseek 3Di:
DDDDDDPPPPDPPDDVVVVVVPVPADPVNVVVVVPDDDPPPPQPPPHVVVVDDPPDDDDPCNVPDDDDPVVVVVVDPDPVPDDPVNPDPDPDDPPDPVVNVVDDDDPVVVVVPPPPPPPPVPVPPPPPDDPCVVVVVVVVVVVPDPVVVVVVVCVVVVPDQDPPHDDDDDPDPFDWDDDDPDTDTPPPDPPPPPPPDPPPPQDPVNVVVVVVVVVPPPPPPPPDDDDPPPPPVVVVVVVVVPDDDDPVSVVVPDDDPDPPVVVVVVPDPPPPDDPCVVVDDDDPVVVVVPPDDDDDPPPPPPDDPDPPDDDPVVVVDDDDPVVVVVPDDDDDD

Organism: Apolygus lucorum (NCBI:txid248454)